Protein AF-A0A3D0P0C1-F1 (afdb_monomer_lite)

Sequence (186 aa):
ALLITDLFQEARQKSLTQRETHRLEINRTRKTVRLIDENTPATVDDDAVIREINLLEDNVVTVGVKPGNIDVNPPEPLPVPDANFLPSNYPTSIGDSVATFRFMANGTVTNGGNTATGTGAVVTGGTVHIWSPNKDVQSDADIARSITVIGSSGSVRLWEYDRSLTTTNKWKDSRRSGTYGGFTGN

Radius of gyration: 17.01 Å; chains: 1; bounding box: 36×44×51 Å

pLDDT: mean 88.96, std 13.48, range [31.83, 97.69]

Structure (mmCIF, N/CA/C/O backbone):
data_AF-A0A3D0P0C1-F1
#
_entry.id   AF-A0A3D0P0C1-F1
#
loop_
_atom_site.group_PDB
_atom_site.id
_atom_site.type_symbol
_atom_site.label_atom_id
_atom_site.label_alt_id
_atom_site.label_comp_id
_atom_site.label_asym_id
_atom_site.label_entity_id
_atom_site.label_seq_id
_atom_site.pdbx_PDB_ins_code
_atom_site.Cartn_x
_atom_site.Cartn_y
_atom_site.Cartn_z
_atom_site.occupancy
_atom_site.B_iso_or_equiv
_atom_site.auth_seq_id
_atom_site.auth_comp_id
_atom_site.auth_asym_id
_atom_site.auth_atom_id
_atom_site.pdbx_PDB_model_num
ATOM 1 N N . ALA A 1 1 ? -2.043 -3.701 -9.492 1.00 86.31 1 ALA A N 1
ATOM 2 C CA . ALA A 1 1 ? -2.069 -2.240 -9.263 1.00 86.31 1 ALA A CA 1
ATOM 3 C C . ALA A 1 1 ? -3.485 -1.742 -9.022 1.00 86.31 1 ALA A C 1
ATOM 5 O O . ALA A 1 1 ? -3.764 -1.431 -7.880 1.00 86.31 1 ALA A O 1
ATOM 6 N N . LEU A 1 2 ? -4.383 -1.770 -10.016 1.00 90.94 2 LEU A N 1
ATOM 7 C CA . LEU A 1 2 ? -5.767 -1.282 -9.868 1.00 90.94 2 LEU A CA 1
ATOM 8 C C . LEU A 1 2 ? -6.500 -1.876 -8.653 1.00 90.94 2 LEU A C 1
ATOM 10 O O . LEU A 1 2 ? -6.900 -1.122 -7.782 1.00 90.94 2 LEU A O 1
ATOM 14 N N . LEU A 1 3 ? -6.522 -3.206 -8.505 1.00 92.19 3 LEU A N 1
ATOM 15 C CA . LEU A 1 3 ? -7.160 -3.861 -7.347 1.00 92.19 3 LEU A CA 1
ATOM 16 C C . LEU A 1 3 ? -6.574 -3.435 -5.986 1.00 92.19 3 LEU A C 1
ATOM 18 O O . LEU A 1 3 ? -7.295 -3.339 -5.000 1.00 92.19 3 LEU A O 1
ATOM 22 N N . ILE A 1 4 ? -5.265 -3.166 -5.926 1.00 94.50 4 ILE A N 1
ATOM 23 C CA . ILE A 1 4 ? -4.612 -2.677 -4.702 1.00 94.50 4 ILE A CA 1
ATOM 24 C C . ILE A 1 4 ? -5.035 -1.222 -4.450 1.00 94.50 4 ILE A C 1
ATOM 26 O O . ILE A 1 4 ? -5.332 -0.855 -3.318 1.00 94.50 4 ILE A O 1
ATOM 30 N N . THR A 1 5 ? -5.099 -0.395 -5.498 1.00 95.19 5 THR A N 1
ATOM 31 C CA . THR A 1 5 ? -5.607 0.981 -5.409 1.00 95.19 5 THR A CA 1
ATOM 32 C C . THR A 1 5 ? -7.058 1.008 -4.939 1.00 95.19 5 THR A C 1
ATOM 34 O O . THR A 1 5 ? -7.384 1.833 -4.091 1.00 95.19 5 THR A O 1
ATOM 37 N N . ASP A 1 6 ? -7.902 0.098 -5.423 1.00 94.00 6 ASP A N 1
ATOM 38 C CA . ASP A 1 6 ? -9.299 -0.007 -5.000 1.00 94.00 6 ASP A CA 1
ATOM 39 C C . ASP A 1 6 ? -9.402 -0.319 -3.504 1.00 94.00 6 ASP A C 1
ATOM 41 O O . ASP A 1 6 ? -10.162 0.345 -2.808 1.00 94.00 6 ASP A O 1
ATOM 45 N N . LEU A 1 7 ? -8.573 -1.228 -2.975 1.00 96.81 7 LEU A N 1
ATOM 46 C CA . LEU A 1 7 ? -8.500 -1.493 -1.530 1.00 96.81 7 LEU A CA 1
ATOM 47 C C . LEU A 1 7 ? -8.085 -0.257 -0.722 1.00 96.81 7 LEU A C 1
ATOM 49 O O . LEU A 1 7 ? -8.656 0.001 0.335 1.00 96.81 7 LEU A O 1
ATOM 53 N N . PHE A 1 8 ? -7.123 0.529 -1.211 1.00 96.62 8 PHE A N 1
ATOM 54 C CA . PHE A 1 8 ? -6.732 1.784 -0.561 1.00 96.62 8 PHE A CA 1
ATOM 55 C C . PHE A 1 8 ? -7.869 2.816 -0.558 1.00 96.62 8 PHE A C 1
ATOM 57 O O . PHE A 1 8 ? -8.092 3.491 0.448 1.00 96.62 8 PHE A O 1
ATOM 64 N N . GLN A 1 9 ? -8.595 2.947 -1.671 1.00 95.31 9 GLN A N 1
ATOM 65 C CA . GLN A 1 9 ? -9.752 3.843 -1.754 1.00 95.31 9 GLN A CA 1
ATOM 66 C C . GLN A 1 9 ? -10.898 3.357 -0.861 1.00 95.31 9 GLN A C 1
ATOM 68 O O . GLN A 1 9 ? -11.528 4.168 -0.184 1.00 95.31 9 GLN A O 1
ATOM 73 N N . GLU A 1 10 ? -11.135 2.044 -0.816 1.00 95.69 10 GLU A N 1
ATOM 74 C CA . GLU A 1 10 ? -12.145 1.411 0.031 1.00 95.69 10 GLU A CA 1
ATOM 75 C C . GLU A 1 10 ? -11.836 1.649 1.515 1.00 95.69 10 GLU A C 1
ATOM 77 O O . GLU A 1 10 ? -12.707 2.125 2.243 1.00 95.69 10 GLU A O 1
ATOM 82 N N . ALA A 1 11 ? -10.588 1.431 1.946 1.00 96.31 11 ALA A N 1
ATOM 83 C CA . ALA A 1 11 ? -10.134 1.710 3.310 1.00 96.31 11 ALA A CA 1
ATOM 84 C C . ALA A 1 11 ? -10.398 3.167 3.714 1.00 96.31 11 ALA A C 1
ATOM 86 O O . ALA A 1 11 ? -10.980 3.435 4.766 1.00 96.31 11 ALA A O 1
ATOM 87 N N . ARG A 1 12 ? -10.027 4.111 2.840 1.00 95.88 12 ARG A N 1
ATOM 88 C CA . ARG A 1 12 ? -10.248 5.546 3.048 1.00 95.88 12 ARG A CA 1
ATOM 89 C C . ARG A 1 12 ? -11.730 5.898 3.135 1.00 95.88 12 ARG A C 1
ATOM 91 O O . ARG A 1 12 ? -12.131 6.707 3.968 1.00 95.88 12 ARG A O 1
ATOM 98 N N . GLN A 1 13 ? -12.546 5.362 2.232 1.00 95.25 13 GLN A N 1
ATOM 99 C CA . GLN A 1 13 ? -13.973 5.661 2.205 1.00 95.25 13 GLN A CA 1
ATOM 100 C C . GLN A 1 13 ? -14.657 5.126 3.461 1.00 95.25 13 GLN A C 1
ATOM 102 O O . GLN A 1 13 ? -15.432 5.851 4.088 1.00 95.25 13 GLN A O 1
ATOM 107 N N . LYS A 1 14 ? -14.358 3.884 3.844 1.00 95.25 14 LYS A N 1
ATOM 108 C CA . LYS A 1 14 ? -14.908 3.268 5.049 1.00 95.25 14 LYS A CA 1
ATOM 109 C C . LYS A 1 14 ? -14.495 4.034 6.303 1.00 95.25 14 LYS A C 1
ATOM 111 O O . LYS A 1 14 ? -15.380 4.441 7.049 1.00 95.25 14 LYS A O 1
ATOM 116 N N . SER A 1 15 ? -13.218 4.405 6.448 1.00 94.62 15 SER A N 1
ATOM 117 C CA . SER A 1 15 ? -12.756 5.090 7.667 1.00 94.62 15 SER A CA 1
ATOM 118 C C . SER A 1 15 ? -13.452 6.436 7.879 1.00 94.62 15 SER A C 1
ATOM 120 O O . SER A 1 15 ? -13.798 6.815 8.996 1.00 94.62 15 SER A O 1
ATOM 122 N N . LEU A 1 16 ? -13.735 7.152 6.789 1.00 95.12 16 LEU A N 1
ATOM 123 C CA . LEU A 1 16 ? -14.433 8.435 6.832 1.00 95.12 16 LEU A CA 1
ATOM 124 C C . LEU A 1 16 ? -15.947 8.301 7.041 1.00 95.12 16 LEU A C 1
ATOM 126 O O . LEU A 1 16 ? -16.549 9.157 7.691 1.00 95.12 16 LEU A O 1
ATOM 130 N N . THR A 1 17 ? -16.571 7.268 6.471 1.00 95.31 17 THR A N 1
ATOM 131 C CA . THR A 1 17 ? -18.036 7.097 6.495 1.00 95.31 17 THR A CA 1
ATOM 132 C C . THR A 1 17 ? -18.524 6.357 7.734 1.00 95.31 17 THR A C 1
ATOM 134 O O . THR A 1 17 ? -19.530 6.757 8.311 1.00 95.31 17 THR A O 1
ATOM 137 N N . GLN A 1 18 ? -17.796 5.327 8.162 1.00 93.19 18 GLN A N 1
ATOM 138 C CA . GLN A 1 18 ? -18.093 4.513 9.343 1.00 93.19 18 GLN A CA 1
ATOM 139 C C . GLN A 1 18 ? -17.467 5.098 10.615 1.00 93.19 18 GLN A C 1
ATOM 141 O O . GLN A 1 18 ? -17.894 4.765 11.711 1.00 93.19 18 GLN A O 1
ATOM 146 N N . ARG A 1 19 ? -16.530 6.052 10.474 1.00 91.56 19 ARG A N 1
ATOM 147 C CA . ARG A 1 19 ? -15.789 6.680 11.586 1.00 91.56 19 ARG A CA 1
ATOM 148 C C . ARG A 1 19 ? -14.974 5.675 12.403 1.00 91.56 19 ARG A C 1
ATOM 150 O O . ARG A 1 19 ? -14.733 5.890 13.588 1.00 91.56 19 ARG A O 1
ATOM 157 N N . GLU A 1 20 ? -14.485 4.645 11.730 1.00 92.88 20 GLU A N 1
ATOM 158 C CA . GLU A 1 20 ? -13.678 3.567 12.295 1.00 92.88 20 GLU A CA 1
ATOM 159 C C . GLU A 1 20 ? -12.273 3.576 11.687 1.00 92.88 20 GLU A C 1
ATOM 161 O O . GLU A 1 20 ? -12.011 4.227 10.668 1.00 92.88 20 GLU A O 1
ATOM 166 N N . THR A 1 21 ? -11.335 2.901 12.349 1.00 93.31 21 THR A N 1
ATOM 167 C CA . THR A 1 21 ? -9.980 2.742 11.820 1.00 93.31 21 THR A CA 1
ATOM 168 C C . THR A 1 21 ? -9.928 1.475 10.982 1.00 93.31 21 THR A C 1
ATOM 170 O O . THR A 1 21 ? -10.237 0.394 11.473 1.00 93.31 21 THR A O 1
ATOM 173 N N . HIS A 1 22 ? -9.470 1.596 9.737 1.00 95.19 22 HIS A N 1
ATOM 174 C CA . HIS A 1 22 ? -9.194 0.430 8.901 1.00 95.19 22 HIS A CA 1
ATOM 175 C C . HIS A 1 22 ? -7.715 0.338 8.582 1.00 95.19 22 HIS A C 1
ATOM 177 O O . HIS A 1 22 ? -7.062 1.329 8.240 1.00 95.19 22 HIS A O 1
ATOM 183 N N . ARG A 1 23 ? -7.188 -0.878 8.649 1.00 94.88 23 ARG A N 1
ATOM 184 C CA . ARG A 1 23 ? -5.791 -1.178 8.379 1.00 94.88 23 ARG A CA 1
ATOM 185 C C . ARG A 1 23 ? -5.662 -1.912 7.058 1.00 94.88 23 ARG A C 1
ATOM 187 O O . ARG A 1 23 ? -6.301 -2.932 6.831 1.00 94.88 23 ARG A O 1
ATOM 194 N N . LEU A 1 24 ? -4.811 -1.396 6.184 1.00 96.38 24 LEU A N 1
ATOM 195 C CA . LEU A 1 24 ? -4.400 -2.078 4.969 1.00 96.38 24 LEU A CA 1
ATOM 196 C C . LEU A 1 24 ? -2.990 -2.634 5.164 1.00 96.38 24 LEU A C 1
ATOM 198 O O . LEU A 1 24 ? -2.057 -1.894 5.480 1.00 96.38 24 LEU A O 1
ATOM 202 N N . GLU A 1 25 ? -2.845 -3.939 4.965 1.00 96.31 25 GLU A N 1
ATOM 203 C CA . GLU A 1 25 ? -1.574 -4.652 5.052 1.00 96.31 25 GLU A CA 1
ATOM 204 C C . GLU A 1 25 ? -1.197 -5.227 3.691 1.00 96.31 25 GLU A C 1
ATOM 206 O O . GLU A 1 25 ? -1.953 -5.997 3.100 1.00 96.31 25 GLU A O 1
ATOM 211 N N . ILE A 1 26 ? -0.000 -4.891 3.213 1.00 96.75 26 ILE A N 1
ATOM 212 C CA . ILE A 1 26 ? 0.625 -5.541 2.058 1.00 96.75 26 ILE A CA 1
ATOM 213 C C . ILE A 1 26 ? 1.662 -6.516 2.593 1.00 96.75 26 ILE A C 1
ATOM 215 O O . ILE A 1 26 ? 2.709 -6.098 3.084 1.00 96.75 26 ILE A O 1
ATOM 219 N N . ASN A 1 27 ? 1.378 -7.809 2.489 1.00 96.44 27 ASN A N 1
ATOM 220 C CA . ASN A 1 27 ? 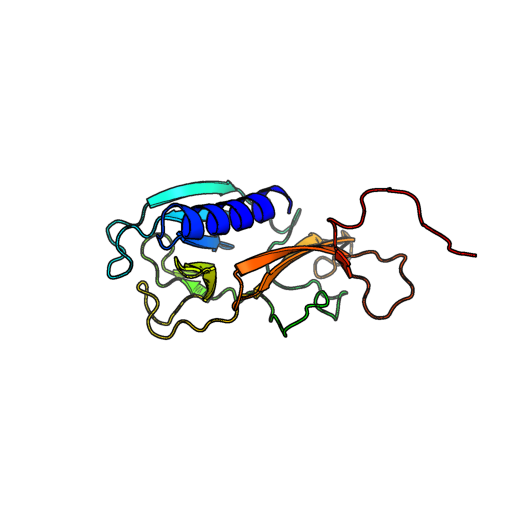2.202 -8.874 3.037 1.00 96.44 27 ASN A CA 1
ATOM 221 C C . ASN A 1 27 ? 3.003 -9.562 1.927 1.00 96.44 27 ASN A C 1
ATOM 223 O O . ASN A 1 27 ? 2.445 -10.243 1.061 1.00 96.44 27 ASN A O 1
ATOM 227 N N . ARG A 1 28 ? 4.329 -9.401 1.963 1.00 94.75 28 ARG A N 1
ATOM 228 C CA . ARG A 1 28 ? 5.243 -10.000 0.978 1.00 94.75 28 ARG A CA 1
ATOM 229 C C . ARG A 1 28 ? 5.588 -11.453 1.279 1.00 94.75 28 ARG A C 1
ATOM 231 O O . ARG A 1 28 ? 5.967 -12.159 0.346 1.00 94.75 28 ARG A O 1
ATOM 238 N N . THR A 1 29 ? 5.451 -11.885 2.533 1.00 94.81 29 THR A N 1
ATOM 239 C CA . THR A 1 29 ? 5.677 -13.276 2.949 1.00 94.81 29 THR A CA 1
ATOM 240 C C . THR A 1 29 ? 4.538 -14.168 2.467 1.00 94.81 29 THR A C 1
ATOM 242 O O . THR A 1 29 ? 4.778 -15.177 1.817 1.00 94.81 29 THR A O 1
ATOM 245 N N . ARG A 1 30 ? 3.289 -13.771 2.738 1.00 94.75 30 ARG A N 1
ATOM 246 C CA . ARG A 1 30 ? 2.085 -14.527 2.358 1.00 94.75 30 ARG A CA 1
ATOM 247 C C . ARG A 1 30 ? 1.551 -14.205 0.967 1.00 94.75 30 ARG A C 1
ATOM 249 O O . ARG A 1 30 ? 0.611 -14.855 0.534 1.00 94.75 30 ARG A O 1
ATOM 256 N N . LYS A 1 31 ? 2.134 -13.217 0.281 1.00 95.50 31 LYS A N 1
ATOM 257 C CA . LYS A 1 31 ? 1.687 -12.745 -1.038 1.00 95.50 31 LYS A CA 1
ATOM 258 C C . LYS A 1 31 ? 0.216 -12.324 -1.021 1.00 95.50 31 LYS A C 1
ATOM 260 O O . LYS A 1 31 ? -0.567 -12.729 -1.870 1.00 95.50 31 LYS A O 1
ATOM 265 N N . THR A 1 32 ? -0.163 -11.472 -0.071 1.00 96.88 32 THR A N 1
ATOM 266 C CA . THR A 1 32 ? -1.545 -10.979 0.057 1.00 96.88 32 THR A CA 1
ATOM 267 C C . THR A 1 32 ? -1.597 -9.483 0.316 1.00 96.88 32 THR A C 1
ATOM 269 O O . THR A 1 32 ? -0.705 -8.928 0.957 1.00 96.88 32 THR A O 1
ATOM 272 N N . VAL A 1 33 ? -2.688 -8.838 -0.093 1.00 97.56 33 VAL A N 1
ATOM 273 C CA . VAL A 1 33 ? -3.087 -7.523 0.424 1.00 97.56 33 VAL A CA 1
ATOM 274 C C . VAL A 1 33 ? -4.412 -7.670 1.147 1.00 97.56 33 VAL A C 1
ATOM 276 O O . VAL A 1 33 ? -5.369 -8.190 0.575 1.00 97.56 33 VAL A O 1
ATOM 279 N N . ARG A 1 34 ? -4.458 -7.225 2.401 1.00 97.69 34 ARG A N 1
ATOM 280 C CA . ARG A 1 34 ? -5.618 -7.353 3.283 1.00 97.69 34 ARG A CA 1
ATOM 281 C C . ARG A 1 34 ? -6.118 -5.983 3.700 1.00 97.69 34 ARG A C 1
ATOM 283 O O . ARG A 1 34 ? -5.322 -5.142 4.102 1.00 97.69 34 ARG A O 1
ATOM 290 N N . LEU A 1 35 ? -7.429 -5.794 3.629 1.00 97.31 35 LEU A N 1
ATOM 291 C CA . LEU A 1 35 ? -8.144 -4.724 4.310 1.00 97.31 35 LEU A CA 1
ATOM 292 C C . LEU A 1 35 ? -8.771 -5.306 5.574 1.00 97.31 35 LEU A C 1
ATOM 294 O O . LEU A 1 35 ? -9.544 -6.263 5.504 1.00 97.31 35 LEU A O 1
ATOM 298 N N . ILE A 1 36 ? -8.414 -4.726 6.707 1.00 96.19 36 ILE A N 1
ATOM 299 C CA . ILE A 1 36 ? -8.746 -5.187 8.047 1.00 96.19 36 ILE A CA 1
ATOM 300 C C . ILE A 1 36 ? -9.541 -4.084 8.741 1.00 96.19 36 ILE A C 1
ATOM 302 O O . ILE A 1 36 ? -9.140 -2.918 8.729 1.00 96.19 36 ILE A O 1
ATOM 306 N N . ASP A 1 37 ? -10.676 -4.456 9.317 1.00 94.88 37 ASP A N 1
ATOM 307 C CA . ASP A 1 37 ? -11.365 -3.659 10.319 1.00 94.88 37 ASP A CA 1
ATOM 308 C C . ASP A 1 37 ? -10.653 -3.815 11.652 1.00 94.88 37 ASP A C 1
ATOM 310 O O . ASP A 1 37 ? -10.461 -4.948 12.092 1.00 94.88 37 ASP A O 1
ATOM 314 N N . GLU A 1 38 ? -10.259 -2.711 12.277 1.00 92.25 38 GLU A N 1
ATOM 315 C CA . GLU A 1 38 ? -9.693 -2.783 13.623 1.00 92.25 38 GLU A CA 1
ATOM 316 C C . GLU A 1 38 ? -10.771 -2.801 14.707 1.00 92.25 38 GLU A C 1
ATOM 318 O O . GLU A 1 38 ? -10.414 -2.990 15.860 1.00 92.25 38 GLU A O 1
ATOM 323 N N . ASN A 1 39 ? -12.056 -2.602 14.365 1.00 90.44 39 ASN A N 1
ATOM 324 C CA . ASN A 1 39 ? -13.183 -2.530 15.300 1.00 90.44 39 ASN A CA 1
ATOM 325 C C . ASN A 1 39 ? -12.883 -1.610 16.501 1.00 90.44 39 ASN A C 1
ATOM 327 O O . ASN A 1 39 ? -13.136 -0.404 16.439 1.00 90.44 39 ASN A O 1
ATOM 331 N N . THR A 1 40 ? -12.303 -2.150 17.575 1.00 86.56 40 THR A N 1
ATOM 332 C CA . THR A 1 40 ? -11.800 -1.417 18.739 1.00 86.56 40 THR A CA 1
ATOM 333 C C . THR A 1 40 ? -10.299 -1.086 18.609 1.00 86.56 40 THR A C 1
ATOM 335 O O . THR A 1 40 ? -9.456 -1.908 18.955 1.00 86.56 40 THR A O 1
ATOM 338 N N . PRO A 1 41 ? -9.891 0.165 18.295 1.00 78.31 41 PRO A N 1
ATOM 339 C CA . PRO A 1 41 ? -8.481 0.494 18.009 1.00 78.31 41 PRO A CA 1
ATOM 340 C C . PRO A 1 41 ? -7.497 0.325 19.183 1.00 78.31 41 PRO A C 1
ATOM 342 O O . PRO A 1 41 ? -6.284 0.470 19.008 1.00 78.31 41 PRO A O 1
ATOM 345 N N . ALA A 1 42 ? -8.015 0.118 20.398 1.00 82.31 42 ALA A N 1
ATOM 346 C CA . ALA A 1 42 ? -7.232 -0.104 21.610 1.00 82.31 42 ALA A CA 1
ATOM 347 C C . ALA A 1 42 ? -6.856 -1.581 21.821 1.00 82.31 42 ALA A C 1
ATOM 349 O O . ALA A 1 42 ? -5.968 -1.864 22.627 1.00 82.31 42 ALA A O 1
ATOM 350 N N . THR A 1 43 ? -7.510 -2.500 21.111 1.00 86.06 43 THR A N 1
ATOM 351 C CA . THR A 1 43 ? -7.249 -3.941 21.121 1.00 86.06 43 THR A CA 1
ATOM 352 C C . THR A 1 43 ? -6.952 -4.419 19.704 1.00 86.06 43 THR A C 1
ATOM 354 O O . THR A 1 43 ? -7.038 -3.653 18.753 1.00 86.06 43 THR A O 1
ATOM 357 N N . VAL A 1 44 ? -6.501 -5.664 19.576 1.00 87.94 44 VAL A N 1
ATOM 358 C CA . VAL A 1 44 ? -6.288 -6.321 18.271 1.00 87.94 44 VAL A CA 1
ATOM 359 C C . VAL A 1 44 ? -6.967 -7.689 18.204 1.00 87.94 44 VAL A C 1
ATOM 361 O O . VAL A 1 44 ? -6.792 -8.432 17.242 1.00 87.94 44 VAL A O 1
ATOM 364 N N . ASP A 1 45 ? -7.713 -8.041 19.252 1.00 88.19 45 ASP A N 1
ATOM 365 C CA . ASP A 1 45 ? -8.351 -9.350 19.411 1.00 88.19 45 ASP A CA 1
ATOM 366 C C . ASP A 1 45 ? -9.633 -9.462 18.576 1.00 88.19 45 ASP A C 1
ATOM 368 O O . ASP A 1 45 ? -10.083 -10.563 18.261 1.00 88.19 45 ASP A O 1
ATOM 372 N N . ASP A 1 46 ? -10.211 -8.319 18.212 1.00 89.56 46 ASP A N 1
ATOM 373 C CA . ASP A 1 46 ? -11.407 -8.169 17.395 1.00 89.56 46 ASP A CA 1
ATOM 374 C C . ASP A 1 46 ? -11.103 -7.720 15.956 1.00 89.56 46 ASP A C 1
ATOM 376 O O . ASP A 1 46 ? -12.035 -7.457 15.201 1.00 89.56 46 ASP A O 1
ATOM 380 N N . ASP A 1 47 ? -9.834 -7.686 15.534 1.00 92.69 47 ASP A N 1
ATOM 381 C CA . ASP A 1 47 ? -9.457 -7.365 14.153 1.00 92.69 47 ASP A CA 1
ATOM 382 C C . ASP A 1 47 ? -10.108 -8.345 13.154 1.00 92.69 47 ASP A C 1
ATOM 384 O O . ASP A 1 47 ? -9.933 -9.565 13.238 1.00 92.69 47 ASP A O 1
ATOM 388 N N . ALA A 1 48 ? -10.805 -7.819 12.145 1.00 93.62 48 ALA A N 1
ATOM 389 C CA . ALA A 1 48 ? -11.527 -8.623 11.159 1.00 93.62 48 ALA A CA 1
ATOM 390 C C . ALA A 1 48 ? -11.053 -8.340 9.729 1.00 93.62 48 ALA A C 1
ATOM 392 O O . ALA A 1 48 ? -11.101 -7.211 9.249 1.00 93.62 48 ALA A O 1
ATOM 393 N N . VAL A 1 49 ? -10.637 -9.374 8.990 1.00 95.50 49 VAL A N 1
ATOM 394 C CA . VAL A 1 49 ? -10.306 -9.226 7.561 1.00 95.50 49 VAL A CA 1
ATOM 395 C C . VAL A 1 49 ? -11.599 -9.024 6.768 1.00 95.50 49 VAL A C 1
ATOM 397 O O . VAL A 1 49 ? -12.394 -9.949 6.621 1.00 95.50 49 VAL A O 1
ATOM 400 N N . ILE A 1 50 ? -11.798 -7.821 6.229 1.00 95.19 50 ILE A N 1
ATOM 401 C CA . ILE A 1 50 ? -12.960 -7.472 5.398 1.00 95.19 50 ILE A CA 1
ATOM 402 C C . ILE A 1 50 ? -12.738 -7.936 3.959 1.00 95.19 50 ILE A C 1
ATOM 404 O O . ILE A 1 50 ? -13.662 -8.390 3.281 1.00 95.19 50 ILE A O 1
ATOM 408 N N . ARG A 1 51 ? -11.505 -7.788 3.464 1.00 96.38 51 ARG A N 1
ATOM 409 C CA . ARG A 1 51 ? -11.161 -8.124 2.085 1.00 96.38 51 ARG A CA 1
ATOM 410 C C . ARG A 1 51 ? -9.721 -8.575 1.964 1.00 96.38 51 ARG A C 1
ATOM 412 O O . ARG A 1 51 ? -8.832 -8.034 2.614 1.00 96.38 51 ARG A O 1
ATOM 419 N N . GLU A 1 52 ? -9.497 -9.531 1.078 1.00 96.44 52 GLU A N 1
ATOM 420 C CA . GLU A 1 52 ? -8.179 -10.062 0.767 1.00 96.44 52 GLU A CA 1
ATOM 421 C C . GLU A 1 52 ? -8.038 -10.241 -0.743 1.00 96.44 52 GLU A C 1
ATOM 423 O O . GLU A 1 52 ? -8.971 -10.679 -1.420 1.00 96.44 52 GLU A O 1
ATOM 428 N N . ILE A 1 53 ? -6.866 -9.896 -1.268 1.00 96.56 53 ILE A N 1
ATOM 429 C CA . ILE A 1 53 ? -6.450 -10.254 -2.623 1.00 96.56 53 ILE A CA 1
ATOM 430 C C . ILE A 1 53 ? -5.090 -10.940 -2.572 1.00 96.56 53 ILE A C 1
ATOM 432 O O . ILE A 1 53 ? -4.214 -10.548 -1.798 1.00 96.56 53 ILE A O 1
ATOM 436 N N . ASN A 1 54 ? -4.904 -11.922 -3.447 1.00 96.38 54 ASN A N 1
ATOM 437 C CA . ASN A 1 54 ? -3.618 -12.578 -3.630 1.00 96.38 54 ASN A CA 1
ATOM 438 C C . ASN A 1 54 ? -2.742 -11.763 -4.582 1.00 96.38 54 ASN A C 1
ATOM 440 O O . ASN A 1 54 ? -3.203 -11.239 -5.601 1.00 96.38 54 ASN A O 1
ATOM 444 N N . LEU A 1 55 ? -1.468 -11.658 -4.232 1.00 94.62 55 LEU A N 1
ATOM 445 C CA . LEU A 1 55 ? -0.421 -11.127 -5.083 1.00 94.62 55 LEU A CA 1
ATOM 446 C C . LEU A 1 55 ? 0.108 -12.245 -5.979 1.00 94.62 55 LEU A C 1
ATOM 448 O O . LEU A 1 55 ? 0.072 -13.422 -5.626 1.00 94.62 55 LEU A O 1
ATOM 452 N N . LEU A 1 56 ? 0.593 -11.856 -7.153 1.00 94.12 56 LEU A N 1
ATOM 453 C CA . LEU A 1 56 ? 1.343 -12.765 -8.008 1.00 94.12 56 LEU A CA 1
ATOM 454 C C . LEU A 1 56 ? 2.735 -13.006 -7.411 1.00 94.12 56 LEU A C 1
ATOM 456 O O . LEU A 1 56 ? 3.191 -12.263 -6.540 1.00 94.12 56 LEU A O 1
ATOM 460 N N . GLU A 1 57 ? 3.404 -14.036 -7.914 1.00 91.56 57 GLU A N 1
ATOM 461 C CA . GLU A 1 57 ? 4.796 -14.313 -7.574 1.00 91.56 57 GLU A CA 1
ATOM 462 C C . GLU A 1 57 ? 5.723 -13.174 -8.020 1.00 91.56 57 GLU A C 1
ATOM 464 O O . GLU A 1 57 ? 5.500 -12.539 -9.059 1.00 91.56 57 GLU A O 1
ATOM 469 N N . ASP A 1 58 ? 6.795 -12.950 -7.253 1.00 90.00 58 ASP A N 1
ATOM 470 C CA . ASP A 1 58 ? 7.709 -11.813 -7.451 1.00 90.00 58 ASP A CA 1
ATOM 471 C C . ASP A 1 58 ? 8.416 -11.860 -8.821 1.00 90.00 58 ASP A C 1
ATOM 473 O 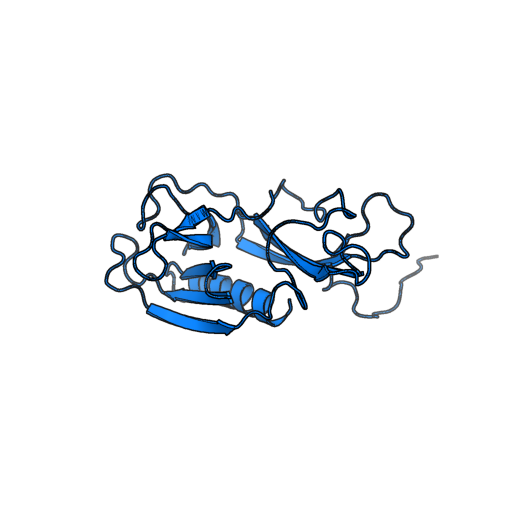O . ASP A 1 58 ? 8.792 -10.822 -9.350 1.00 90.00 58 ASP A O 1
ATOM 477 N N . ASN A 1 59 ? 8.556 -13.041 -9.437 1.00 88.94 59 ASN A N 1
ATOM 478 C CA . ASN A 1 59 ? 9.121 -13.185 -10.786 1.00 88.94 59 ASN A CA 1
ATOM 479 C C . ASN A 1 59 ? 8.166 -12.739 -11.912 1.00 88.94 59 ASN A C 1
ATOM 481 O O . ASN A 1 59 ? 8.600 -12.598 -13.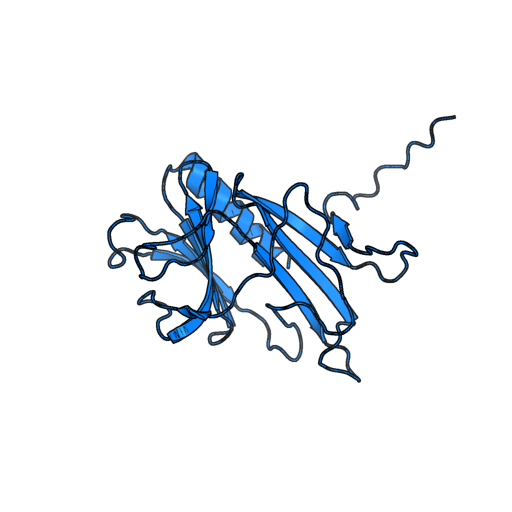054 1.00 88.94 59 ASN A O 1
ATOM 485 N N . VAL A 1 60 ? 6.878 -12.534 -11.613 1.00 91.94 60 VAL A N 1
ATOM 486 C CA . VAL A 1 60 ? 5.876 -12.009 -12.554 1.00 91.94 60 VAL A CA 1
ATOM 487 C C . VAL A 1 60 ? 5.564 -10.552 -12.227 1.00 91.94 60 VAL A C 1
ATOM 489 O O . VAL A 1 60 ? 5.575 -9.697 -13.115 1.00 91.94 60 VAL A O 1
ATOM 492 N N . VAL A 1 61 ? 5.274 -10.259 -10.956 1.00 93.44 61 VAL A N 1
ATOM 493 C CA . VAL A 1 61 ? 5.005 -8.905 -10.463 1.00 93.44 61 VAL A CA 1
ATOM 494 C C . VAL A 1 61 ? 5.584 -8.749 -9.067 1.00 93.44 61 VAL A C 1
ATOM 496 O O . VAL A 1 61 ? 5.126 -9.379 -8.120 1.00 93.44 61 VAL A O 1
ATOM 499 N N . THR A 1 62 ? 6.507 -7.809 -8.918 1.00 94.06 62 THR A N 1
ATOM 500 C CA . THR A 1 62 ? 7.024 -7.396 -7.619 1.00 94.06 62 THR A CA 1
ATOM 501 C C . THR A 1 62 ? 6.139 -6.305 -7.031 1.00 94.06 62 THR A C 1
ATOM 503 O O . THR A 1 62 ? 5.827 -5.310 -7.691 1.00 94.06 62 THR A O 1
ATOM 506 N N . VAL A 1 63 ? 5.765 -6.467 -5.761 1.00 94.56 63 VAL A N 1
ATOM 507 C CA . VAL A 1 63 ? 5.139 -5.419 -4.947 1.00 94.56 63 VAL A CA 1
ATOM 508 C C . VAL A 1 63 ? 6.069 -5.073 -3.795 1.00 94.56 63 VAL A C 1
ATOM 510 O O . VAL A 1 63 ? 6.394 -5.927 -2.969 1.00 94.56 63 VAL A O 1
ATOM 513 N N . GLY A 1 64 ? 6.485 -3.813 -3.723 1.00 89.69 64 GLY A N 1
ATOM 514 C CA . GLY A 1 64 ? 7.251 -3.308 -2.597 1.00 89.69 64 GLY A CA 1
ATOM 515 C C . GLY A 1 64 ? 8.105 -2.103 -2.946 1.00 89.69 64 GLY A C 1
ATOM 516 O O . GLY A 1 64 ? 7.577 -1.030 -3.246 1.00 89.69 64 GLY A O 1
ATOM 517 N N . VAL A 1 65 ? 9.422 -2.284 -2.853 1.00 82.75 65 VAL A N 1
ATOM 518 C CA . VAL A 1 65 ? 10.397 -1.234 -3.153 1.00 82.75 65 VAL A CA 1
ATOM 519 C C . VAL A 1 65 ? 10.512 -0.992 -4.657 1.00 82.75 65 VAL A C 1
ATOM 521 O O . VAL A 1 65 ? 10.171 -1.839 -5.489 1.00 82.75 65 VAL A O 1
ATOM 524 N N . LYS A 1 66 ? 10.982 0.206 -4.985 1.00 92.00 66 LYS A N 1
ATOM 525 C CA . LYS A 1 66 ? 11.230 0.690 -6.341 1.00 92.00 66 LYS A CA 1
ATOM 526 C C . LYS A 1 66 ? 12.238 -0.208 -7.091 1.00 92.00 66 LYS A C 1
ATOM 528 O O . LYS A 1 66 ? 13.174 -0.696 -6.456 1.00 92.00 66 LYS A O 1
ATOM 533 N N . PRO A 1 67 ? 12.074 -0.422 -8.410 1.00 94.19 67 PRO A N 1
ATOM 534 C CA . PRO A 1 67 ? 13.043 -1.160 -9.225 1.00 94.19 67 PRO A CA 1
ATOM 535 C C . PRO A 1 67 ? 14.355 -0.378 -9.408 1.00 94.19 67 PRO A C 1
ATOM 537 O O . PRO A 1 67 ? 14.376 0.848 -9.300 1.00 94.19 67 PRO A O 1
ATOM 540 N N . GLY A 1 68 ? 15.438 -1.087 -9.733 1.00 93.81 68 GLY A N 1
ATOM 541 C CA . GLY A 1 68 ? 16.797 -0.540 -9.830 1.00 93.81 68 GLY A CA 1
ATOM 542 C C . GLY A 1 68 ? 16.994 0.506 -10.931 1.00 93.81 68 GLY A C 1
ATOM 543 O O . GLY A 1 68 ? 17.810 1.406 -10.777 1.00 93.81 68 GLY A O 1
ATOM 544 N N . ASN A 1 69 ? 16.208 0.439 -12.006 1.00 93.31 69 ASN A N 1
ATOM 545 C CA . ASN A 1 69 ? 16.260 1.377 -13.131 1.00 93.31 69 ASN A CA 1
ATOM 546 C C . ASN A 1 69 ? 15.345 2.607 -12.992 1.00 93.31 69 ASN A C 1
ATOM 548 O O . ASN A 1 69 ? 15.159 3.347 -13.962 1.00 93.31 69 ASN A O 1
ATOM 552 N N . ILE A 1 70 ? 14.731 2.824 -11.825 1.00 93.62 70 ILE A N 1
ATOM 553 C CA . ILE A 1 70 ? 13.902 4.000 -11.552 1.00 93.62 70 ILE A CA 1
ATOM 554 C C . ILE A 1 70 ? 14.436 4.680 -10.298 1.00 93.62 70 ILE A C 1
ATOM 556 O O . ILE A 1 70 ? 14.317 4.138 -9.212 1.00 93.62 70 ILE A O 1
ATOM 560 N N . ASP A 1 71 ? 14.960 5.900 -10.416 1.00 88.75 71 ASP A N 1
ATOM 561 C CA . ASP A 1 71 ? 15.635 6.558 -9.285 1.00 88.75 71 ASP A CA 1
ATOM 562 C C . ASP A 1 71 ? 14.728 7.460 -8.447 1.00 88.75 71 ASP A C 1
ATOM 564 O O . ASP A 1 71 ? 15.010 7.732 -7.279 1.00 88.75 71 ASP A O 1
ATOM 568 N N . VAL A 1 72 ? 13.600 7.903 -8.997 1.00 91.19 72 VAL A N 1
ATOM 569 C CA . VAL A 1 72 ? 12.738 8.912 -8.367 1.00 91.19 72 VAL A CA 1
ATOM 570 C C . VAL A 1 72 ? 11.382 8.339 -7.986 1.00 91.19 72 VAL A C 1
ATOM 572 O O . VAL A 1 72 ? 10.833 7.502 -8.701 1.00 91.19 72 VAL A O 1
ATOM 575 N N . ASN A 1 73 ? 10.820 8.823 -6.880 1.00 91.88 73 ASN A N 1
ATOM 576 C CA . ASN A 1 73 ? 9.425 8.565 -6.538 1.00 91.88 73 ASN A CA 1
ATOM 577 C C . ASN A 1 73 ? 8.480 9.465 -7.347 1.00 91.88 73 ASN A C 1
ATOM 579 O O . ASN A 1 73 ? 8.905 10.502 -7.880 1.00 91.88 73 ASN A O 1
ATOM 583 N N . PRO A 1 74 ? 7.198 9.081 -7.458 1.00 93.38 74 PRO A N 1
ATOM 584 C CA . PRO A 1 74 ? 6.194 9.953 -8.034 1.00 93.38 74 PRO A CA 1
ATOM 585 C C . PRO A 1 74 ? 6.142 11.315 -7.325 1.00 93.38 74 PRO A C 1
ATOM 587 O O . PRO A 1 74 ? 6.345 11.386 -6.109 1.00 93.38 74 PRO A O 1
ATOM 590 N N . PRO A 1 75 ? 5.907 12.409 -8.068 1.00 91.31 75 PRO A N 1
ATOM 591 C CA . PRO A 1 75 ? 5.893 13.744 -7.493 1.00 91.31 75 PRO A CA 1
ATOM 592 C C . PRO A 1 75 ? 4.612 13.966 -6.681 1.00 91.31 75 PRO A C 1
ATOM 594 O O . PRO A 1 75 ? 3.507 13.881 -7.213 1.00 91.31 75 PRO A O 1
ATOM 597 N N . GLU A 1 76 ? 4.754 14.332 -5.410 1.00 90.44 76 GLU A N 1
ATOM 598 C CA . GLU A 1 76 ? 3.628 14.661 -4.534 1.00 90.44 76 GLU A CA 1
ATOM 599 C C . GLU A 1 76 ? 3.764 16.058 -3.911 1.00 90.44 76 GLU A C 1
ATOM 601 O O . GLU A 1 76 ? 4.881 16.553 -3.750 1.00 90.44 76 GLU A O 1
ATOM 606 N N . PRO A 1 77 ? 2.645 16.705 -3.517 1.00 85.69 77 PRO A N 1
ATOM 607 C CA . PRO A 1 77 ? 2.671 18.009 -2.847 1.00 85.69 77 PRO A CA 1
ATOM 608 C C . PRO A 1 77 ? 3.413 18.007 -1.505 1.00 85.69 77 PRO A C 1
ATOM 610 O O . PRO A 1 77 ? 3.859 19.054 -1.047 1.00 85.69 77 PRO A O 1
ATOM 613 N N . LEU A 1 78 ? 3.504 16.842 -0.862 1.00 84.25 78 LEU A N 1
ATOM 614 C CA . LEU A 1 78 ? 4.262 16.613 0.362 1.00 84.25 78 LEU A CA 1
ATOM 615 C C . LEU A 1 78 ? 5.193 15.419 0.135 1.00 84.25 78 LEU A C 1
ATOM 617 O O . LEU A 1 78 ? 4.792 14.495 -0.573 1.00 84.25 78 LEU A O 1
ATOM 621 N N . PRO A 1 79 ? 6.400 15.397 0.727 1.00 82.81 79 PRO A N 1
ATOM 622 C CA . PRO A 1 79 ? 7.275 14.236 0.636 1.00 82.81 79 PRO A CA 1
ATOM 623 C C . PRO A 1 79 ? 6.568 12.983 1.158 1.00 82.81 79 PRO A C 1
ATOM 625 O O . PRO A 1 79 ? 6.147 12.943 2.314 1.00 82.81 79 PRO A O 1
ATOM 628 N N . VAL A 1 80 ? 6.453 11.964 0.306 1.00 90.69 80 VAL A N 1
ATOM 629 C CA . VAL A 1 80 ? 5.938 10.648 0.693 1.00 90.69 80 VAL A CA 1
ATOM 630 C C . VAL A 1 80 ? 7.040 9.611 0.458 1.00 90.69 80 VAL A C 1
ATOM 632 O O . VAL A 1 80 ? 7.420 9.385 -0.696 1.00 90.69 80 VAL A O 1
ATOM 635 N N . PRO A 1 81 ? 7.597 9.002 1.522 1.00 92.06 81 PRO A N 1
ATOM 636 C CA . PRO A 1 81 ? 8.667 8.019 1.390 1.00 92.06 81 PRO A CA 1
ATOM 637 C C . PRO A 1 81 ? 8.160 6.721 0.755 1.00 92.06 81 PRO A C 1
ATOM 639 O O . PRO A 1 81 ? 6.955 6.512 0.594 1.00 92.06 81 PRO A O 1
ATOM 642 N N . ASP A 1 82 ? 9.083 5.825 0.415 1.00 93.38 82 ASP A N 1
ATOM 643 C CA . ASP A 1 82 ? 8.728 4.456 0.048 1.00 93.38 82 ASP A CA 1
ATOM 644 C C . ASP A 1 82 ? 8.060 3.728 1.218 1.00 93.38 82 ASP A C 1
ATOM 646 O O . ASP A 1 82 ? 8.359 3.969 2.391 1.00 93.38 82 ASP A O 1
ATOM 650 N N . ALA A 1 83 ? 7.140 2.827 0.890 1.00 92.81 83 ALA A N 1
ATOM 651 C CA . ALA A 1 83 ? 6.522 1.945 1.860 1.00 92.81 83 ALA A CA 1
ATOM 652 C C . ALA A 1 83 ? 7.587 1.036 2.482 1.00 92.81 83 ALA A C 1
ATOM 654 O O . ALA A 1 83 ? 8.346 0.369 1.776 1.00 92.81 83 ALA A O 1
ATOM 655 N N . ASN A 1 84 ? 7.626 1.003 3.812 1.00 90.69 84 ASN A N 1
ATOM 656 C CA . ASN A 1 84 ? 8.570 0.173 4.540 1.00 90.69 84 ASN A CA 1
ATOM 657 C C . ASN A 1 84 ? 7.952 -1.197 4.835 1.00 90.69 84 ASN A C 1
ATOM 659 O O . ASN A 1 84 ? 6.834 -1.268 5.343 1.00 90.69 84 ASN A O 1
ATOM 663 N N . PHE A 1 85 ? 8.688 -2.265 4.534 1.00 92.75 85 PHE A N 1
ATOM 664 C CA . PHE A 1 85 ? 8.263 -3.643 4.761 1.00 92.75 85 PHE A CA 1
ATOM 665 C C . PHE A 1 85 ? 9.066 -4.227 5.915 1.00 92.75 85 PHE A C 1
ATOM 667 O O . PHE A 1 85 ? 10.204 -4.662 5.736 1.00 92.75 85 PHE A O 1
ATOM 674 N N . LEU A 1 86 ? 8.467 -4.228 7.100 1.00 92.62 86 LEU A N 1
ATOM 675 C CA . LEU A 1 86 ? 9.097 -4.686 8.336 1.00 92.62 86 LEU A CA 1
ATOM 676 C C . LEU A 1 86 ? 8.385 -5.934 8.868 1.00 92.62 86 LEU A C 1
ATOM 678 O O . LEU A 1 86 ? 7.240 -6.176 8.483 1.00 92.62 86 LEU A O 1
ATOM 682 N N . PRO A 1 87 ? 9.032 -6.719 9.749 1.00 94.25 87 PRO A N 1
ATOM 683 C CA . PRO A 1 87 ? 8.342 -7.746 10.516 1.00 94.25 87 PRO A CA 1
ATOM 684 C C . PRO A 1 87 ? 7.126 -7.152 11.235 1.00 94.25 87 PRO A C 1
ATOM 686 O O . PRO A 1 87 ? 7.253 -6.198 12.004 1.00 94.25 87 PRO A O 1
ATOM 689 N N . SER A 1 88 ? 5.947 -7.695 10.954 1.00 93.38 88 SER A N 1
ATOM 690 C CA . SER A 1 88 ? 4.696 -7.245 11.551 1.00 93.38 88 SER A CA 1
ATOM 691 C C . SER A 1 88 ? 4.617 -7.639 13.024 1.00 93.38 88 SER A C 1
ATOM 693 O O . SER A 1 88 ? 5.020 -8.736 13.418 1.00 93.38 88 SER A O 1
ATOM 695 N N . ASN A 1 89 ? 4.034 -6.749 13.826 1.00 91.38 89 ASN A N 1
ATOM 696 C CA . ASN A 1 89 ? 3.714 -6.992 15.232 1.00 91.38 89 ASN A CA 1
ATOM 697 C C . ASN A 1 89 ? 2.238 -7.375 15.439 1.00 91.38 89 ASN A C 1
ATOM 699 O O . ASN A 1 89 ? 1.826 -7.606 16.573 1.00 91.38 89 ASN A O 1
ATOM 703 N N . TYR A 1 90 ? 1.433 -7.416 14.373 1.00 91.31 90 TYR A N 1
ATOM 704 C CA . TYR A 1 90 ? 0.006 -7.732 14.442 1.00 91.31 90 TYR A CA 1
ATOM 705 C C . TYR A 1 90 ? -0.209 -9.249 14.511 1.00 91.31 90 TYR A C 1
ATOM 707 O O . TYR A 1 90 ? 0.403 -9.961 13.717 1.00 91.31 90 TYR A O 1
ATOM 715 N N . PRO A 1 91 ? -1.088 -9.779 15.384 1.00 90.50 91 PRO A N 1
ATOM 716 C CA . PRO A 1 91 ? -1.257 -11.228 15.557 1.00 90.50 91 PRO A CA 1
ATOM 717 C C . PRO A 1 91 ? -1.560 -11.991 14.261 1.00 90.50 91 PRO A C 1
ATOM 719 O O . PRO A 1 91 ? -1.030 -13.077 14.035 1.00 90.50 91 PRO A O 1
ATOM 722 N N . THR A 1 92 ? -2.360 -11.401 13.370 1.00 88.44 92 THR A N 1
ATOM 723 C CA . THR A 1 92 ? -2.764 -12.007 12.091 1.00 88.44 92 THR A CA 1
ATOM 724 C C . THR A 1 92 ? -1.641 -12.082 11.057 1.00 88.44 92 THR A C 1
ATOM 726 O O . THR A 1 92 ? -1.783 -12.800 10.063 1.00 88.44 92 THR A O 1
ATOM 729 N N . SER A 1 93 ? -0.539 -11.357 11.267 1.00 92.38 93 SER A N 1
ATOM 730 C CA . SER A 1 93 ? 0.619 -11.312 10.374 1.00 92.38 93 SER A CA 1
ATOM 731 C C . SER A 1 93 ? 1.969 -11.363 11.085 1.00 92.38 93 SER A C 1
ATOM 733 O O . SER A 1 93 ? 2.984 -11.049 10.474 1.00 92.38 93 SER A O 1
ATOM 735 N N . ILE A 1 94 ? 2.005 -11.804 12.345 1.00 94.19 94 ILE A N 1
ATOM 736 C CA . ILE A 1 94 ? 3.176 -11.663 13.213 1.00 94.19 94 ILE A CA 1
ATOM 737 C C . ILE A 1 94 ? 4.444 -12.255 12.584 1.00 94.19 94 ILE A C 1
ATOM 739 O O . ILE A 1 94 ? 4.460 -13.398 12.129 1.00 94.19 94 ILE A O 1
ATOM 743 N N . GLY A 1 95 ? 5.507 -11.451 12.539 1.00 93.69 95 GLY A N 1
ATOM 744 C CA . GLY A 1 95 ? 6.796 -11.816 11.946 1.00 93.69 95 GLY A CA 1
ATOM 745 C C . GLY A 1 95 ? 6.870 -11.739 10.415 1.00 93.69 95 GLY A C 1
ATOM 746 O O . GLY A 1 95 ? 7.975 -11.783 9.873 1.00 93.69 95 GLY A O 1
ATOM 747 N N . ASP A 1 96 ? 5.754 -11.572 9.703 1.00 96.31 96 ASP A N 1
ATOM 748 C CA . ASP A 1 96 ? 5.781 -11.423 8.246 1.00 96.31 96 ASP A CA 1
ATOM 749 C C . ASP A 1 96 ? 6.311 -10.059 7.815 1.00 96.31 96 ASP A C 1
ATOM 751 O O . ASP A 1 96 ? 6.127 -9.058 8.503 1.00 96.31 96 ASP A O 1
ATOM 755 N N . SER A 1 97 ? 6.889 -9.994 6.614 1.00 95.44 97 SER A N 1
ATOM 756 C CA . SER A 1 97 ? 7.294 -8.733 5.997 1.00 95.44 97 SER A CA 1
ATOM 757 C C . SER A 1 97 ? 6.066 -7.994 5.456 1.00 95.44 97 SER A C 1
ATOM 759 O O . SER A 1 97 ? 5.523 -8.353 4.403 1.00 95.44 97 SER A O 1
ATOM 761 N N . VAL A 1 98 ? 5.622 -6.969 6.188 1.00 95.44 98 VAL A N 1
ATOM 762 C CA . VAL A 1 98 ? 4.384 -6.228 5.916 1.00 95.44 98 VAL A CA 1
ATOM 763 C C . VAL A 1 98 ? 4.648 -4.729 5.823 1.00 95.44 98 VAL A C 1
ATOM 765 O O . VAL A 1 98 ? 5.376 -4.160 6.636 1.00 95.44 98 VAL A O 1
ATOM 768 N N . ALA A 1 99 ? 4.019 -4.083 4.841 1.00 94.81 99 ALA A N 1
ATOM 769 C CA . ALA A 1 99 ? 3.801 -2.641 4.860 1.00 94.81 99 ALA A CA 1
ATOM 770 C C . ALA A 1 99 ? 2.379 -2.351 5.350 1.00 94.81 99 ALA A C 1
ATOM 772 O O . ALA A 1 99 ? 1.408 -2.861 4.783 1.00 94.81 99 ALA A O 1
ATOM 773 N N . THR A 1 100 ? 2.268 -1.533 6.395 1.00 94.81 100 THR A N 1
ATOM 774 C CA . THR A 1 100 ? 1.005 -1.232 7.078 1.00 94.81 100 THR A CA 1
ATOM 775 C C . THR A 1 100 ? 0.596 0.217 6.855 1.00 94.81 100 THR A C 1
ATOM 777 O O . THR A 1 100 ? 1.395 1.124 7.085 1.00 94.81 100 THR A O 1
ATOM 780 N N . PHE A 1 101 ? -0.671 0.425 6.499 1.00 95.50 101 PHE A N 1
ATOM 781 C CA . PHE A 1 101 ? -1.312 1.733 6.385 1.00 95.50 101 PHE A CA 1
ATOM 782 C C . PHE A 1 101 ? -2.603 1.735 7.204 1.00 95.50 101 PHE A C 1
ATOM 784 O O . PHE A 1 101 ? -3.539 1.008 6.877 1.00 95.50 101 PHE A O 1
ATOM 791 N N . ARG A 1 102 ? -2.680 2.546 8.259 1.00 94.56 102 ARG A N 1
ATOM 792 C CA . ARG A 1 102 ? -3.885 2.699 9.085 1.00 94.56 102 ARG A CA 1
ATOM 793 C C . ARG A 1 102 ? -4.617 3.968 8.688 1.00 94.56 102 ARG A C 1
ATOM 795 O O . ARG A 1 102 ? -4.114 5.069 8.902 1.00 94.56 102 ARG A O 1
ATOM 802 N N . PHE A 1 103 ? -5.792 3.804 8.102 1.00 95.88 103 PHE A N 1
ATOM 803 C CA . PHE A 1 103 ? -6.711 4.878 7.762 1.00 95.88 103 PHE A CA 1
ATOM 804 C C . PHE A 1 103 ? -7.548 5.215 8.985 1.00 95.88 103 PHE A C 1
ATOM 806 O O . PHE A 1 103 ? -8.407 4.440 9.395 1.00 95.88 103 PHE A O 1
ATOM 813 N N . MET A 1 104 ? -7.286 6.381 9.560 1.00 94.50 104 MET A N 1
ATOM 814 C CA . MET A 1 104 ? -7.938 6.844 10.776 1.00 94.50 104 MET A CA 1
ATOM 815 C C . MET A 1 104 ? -9.291 7.496 10.452 1.00 94.50 104 MET A C 1
ATOM 817 O O . MET A 1 104 ? -9.485 8.078 9.378 1.00 94.50 104 MET A O 1
ATOM 821 N N . ALA A 1 105 ? -10.203 7.500 11.425 1.00 92.88 105 ALA A N 1
ATOM 822 C CA . ALA A 1 105 ? -11.528 8.125 11.314 1.00 92.88 105 ALA A CA 1
ATOM 823 C C . ALA A 1 105 ? -11.506 9.654 11.079 1.00 92.88 105 ALA A C 1
ATOM 825 O O . ALA A 1 105 ? -12.515 10.261 10.709 1.00 92.88 105 ALA A O 1
ATOM 826 N N . ASN A 1 106 ? -10.360 10.301 11.310 1.00 92.38 106 ASN A N 1
ATOM 827 C CA . ASN A 1 106 ? -10.136 11.726 11.047 1.00 92.38 106 ASN A CA 1
ATOM 828 C C . ASN A 1 106 ? -9.582 12.003 9.632 1.00 92.38 106 ASN A C 1
ATOM 830 O O . ASN A 1 106 ? -9.318 13.157 9.299 1.00 92.38 106 ASN A O 1
ATOM 834 N N . GLY A 1 107 ? -9.397 10.964 8.810 1.00 92.44 107 GLY A N 1
ATOM 835 C CA . GLY A 1 107 ? -8.910 11.069 7.437 1.00 92.44 107 GLY A CA 1
ATOM 836 C C . GLY A 1 107 ? -7.392 11.078 7.275 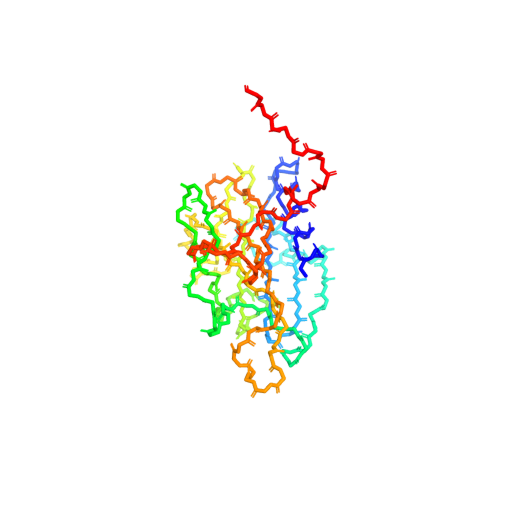1.00 92.44 107 GLY A C 1
ATOM 837 O O . GLY A 1 107 ? -6.926 11.173 6.141 1.00 92.44 107 GLY A O 1
ATOM 838 N N . THR A 1 108 ? -6.612 10.966 8.354 1.00 95.25 108 THR A N 1
ATOM 839 C CA . THR A 1 108 ? -5.160 10.778 8.246 1.00 95.25 108 THR A CA 1
ATOM 840 C C . THR A 1 108 ? -4.798 9.308 8.055 1.00 95.25 108 THR A C 1
ATOM 842 O O . THR A 1 108 ? -5.591 8.402 8.322 1.00 95.25 108 THR A O 1
ATOM 845 N N . VAL A 1 109 ? -3.577 9.075 7.578 1.00 95.19 109 VAL A N 1
ATOM 846 C CA . VAL A 1 109 ? -2.981 7.749 7.443 1.00 95.19 109 VAL A CA 1
ATOM 847 C C . VAL A 1 109 ? -1.682 7.694 8.222 1.00 95.19 109 VAL A C 1
ATOM 849 O O . VAL A 1 109 ? -0.773 8.507 8.012 1.00 95.19 109 VAL A O 1
ATOM 852 N N . THR A 1 110 ? -1.595 6.716 9.114 1.00 93.56 110 THR A N 1
ATOM 853 C CA . THR A 1 110 ? -0.372 6.386 9.843 1.00 93.56 110 THR A CA 1
ATOM 854 C C . THR A 1 110 ? 0.207 5.075 9.332 1.00 93.56 110 THR A C 1
ATOM 856 O O . THR A 1 110 ? -0.502 4.241 8.766 1.00 93.56 110 THR A O 1
ATOM 859 N N . ASN A 1 111 ? 1.513 4.902 9.504 1.00 87.56 111 ASN A N 1
ATOM 860 C CA . ASN A 1 111 ? 2.155 3.615 9.242 1.00 87.56 111 ASN A CA 1
ATOM 861 C C . ASN A 1 111 ? 2.015 2.695 10.468 1.00 87.56 111 ASN A C 1
ATOM 863 O O . ASN A 1 111 ? 1.430 3.082 11.483 1.00 87.56 111 ASN A O 1
ATOM 867 N N . GLY A 1 112 ? 2.559 1.479 10.392 1.00 82.62 112 GLY A N 1
ATOM 868 C CA . GLY A 1 112 ? 2.666 0.605 11.563 1.00 82.62 112 GLY A CA 1
ATOM 869 C C . GLY A 1 112 ? 3.400 1.299 12.720 1.00 82.62 112 GLY A C 1
ATOM 870 O O . GLY A 1 112 ? 4.390 1.999 12.501 1.00 82.62 112 GLY A O 1
ATOM 871 N N . GLY A 1 113 ? 2.893 1.137 13.943 1.00 85.38 113 GLY A N 1
ATOM 872 C CA . GLY A 1 113 ? 3.593 1.575 15.152 1.00 85.38 113 GLY A CA 1
ATOM 873 C C . GLY A 1 113 ? 4.557 0.509 15.678 1.00 85.38 113 GLY A C 1
ATOM 874 O O . GLY A 1 113 ? 4.748 -0.547 15.079 1.00 85.38 113 GLY A O 1
ATOM 875 N N . ASN A 1 114 ? 5.123 0.765 16.853 1.00 87.69 114 ASN A N 1
ATOM 876 C CA . ASN A 1 114 ? 6.017 -0.160 17.554 1.00 87.69 114 ASN A CA 1
ATOM 877 C C . ASN A 1 114 ? 5.270 -1.340 18.200 1.00 87.69 114 ASN A C 1
ATOM 879 O O . ASN A 1 114 ? 5.891 -2.300 18.644 1.00 87.69 114 ASN A O 1
ATOM 883 N N . THR A 1 115 ? 3.942 -1.261 18.280 1.00 88.44 115 THR A N 1
ATOM 884 C CA . THR A 1 115 ? 3.054 -2.282 18.846 1.00 88.44 115 THR A CA 1
ATOM 885 C C . THR A 1 115 ? 1.897 -2.555 17.889 1.00 88.44 115 THR A C 1
ATOM 887 O O . THR A 1 115 ? 1.610 -1.742 17.008 1.00 88.44 115 THR A O 1
ATOM 890 N N . ALA A 1 116 ? 1.189 -3.666 18.096 1.00 86.12 116 ALA A N 1
ATOM 891 C CA . ALA A 1 116 ? -0.006 -4.014 17.328 1.00 86.12 116 ALA A CA 1
ATOM 892 C C . ALA A 1 116 ? -1.147 -2.985 17.487 1.00 86.12 116 ALA A C 1
ATOM 894 O O . ALA A 1 116 ? -1.934 -2.783 16.581 1.00 86.12 116 ALA A O 1
ATOM 895 N N . THR A 1 117 ? -1.210 -2.240 18.591 1.00 86.31 117 THR A N 1
ATOM 896 C CA . THR A 1 117 ? -2.181 -1.137 18.758 1.00 86.31 117 THR A CA 1
ATOM 897 C C . THR A 1 117 ? -1.706 0.178 18.114 1.00 86.31 117 THR A C 1
ATOM 899 O O . THR A 1 117 ? -2.417 1.185 18.075 1.00 86.31 117 THR A O 1
ATOM 902 N N . GLY A 1 118 ? -0.489 0.178 17.557 1.00 81.38 118 GLY A N 1
ATOM 903 C CA . GLY A 1 118 ? 0.147 1.282 16.844 1.00 81.38 118 GLY A CA 1
ATOM 904 C C . GLY A 1 118 ? 0.688 2.398 17.730 1.00 81.38 118 GLY A C 1
ATOM 905 O O . GLY A 1 118 ? 0.727 3.558 17.316 1.00 81.38 118 GLY A O 1
ATOM 906 N N . THR A 1 119 ? 1.157 2.066 18.933 1.00 85.94 119 THR A N 1
ATOM 907 C CA . THR A 1 119 ? 1.940 2.995 19.756 1.00 85.94 119 THR A CA 1
ATOM 908 C C . THR A 1 119 ? 3.148 3.506 18.966 1.00 85.94 119 THR A C 1
ATOM 910 O O . THR A 1 119 ? 3.916 2.717 18.422 1.00 85.94 119 THR A O 1
ATOM 913 N N . GLY A 1 120 ? 3.331 4.827 18.895 1.00 85.25 120 GLY A N 1
ATOM 914 C CA . GLY A 1 120 ? 4.433 5.447 18.147 1.00 85.25 120 GLY A CA 1
ATOM 915 C C . GLY A 1 120 ? 4.231 5.517 16.629 1.00 85.25 120 GLY A C 1
ATOM 916 O O . GLY A 1 120 ? 5.154 5.919 15.926 1.00 85.25 120 GLY A O 1
ATOM 917 N N . ALA A 1 121 ? 3.051 5.153 16.113 1.00 87.00 121 ALA A N 1
ATOM 918 C CA . ALA A 1 121 ? 2.724 5.334 14.702 1.00 87.00 121 ALA A CA 1
ATOM 919 C C . ALA A 1 121 ? 2.754 6.824 14.315 1.00 87.00 121 ALA A C 1
ATOM 921 O O . ALA A 1 121 ? 2.187 7.674 15.005 1.00 87.00 121 ALA A O 1
ATOM 922 N N . VAL A 1 122 ? 3.398 7.137 13.190 1.00 88.75 122 VAL A N 1
ATOM 923 C CA . VAL A 1 122 ? 3.551 8.509 12.685 1.00 88.75 122 VAL A CA 1
ATOM 924 C C . VAL A 1 122 ? 2.689 8.705 11.441 1.00 88.75 122 VAL A C 1
ATOM 926 O O . VAL A 1 122 ? 2.567 7.810 10.600 1.00 88.75 122 VAL A O 1
ATOM 929 N N . VAL A 1 123 ? 2.085 9.891 11.320 1.00 88.69 123 VAL A N 1
ATOM 930 C CA . VAL A 1 123 ? 1.364 10.309 10.113 1.00 88.69 123 VAL A CA 1
ATOM 931 C C . VAL A 1 123 ? 2.384 10.561 9.009 1.00 88.69 123 VAL A C 1
ATOM 933 O O . VAL A 1 123 ? 3.145 11.526 9.050 1.00 88.69 123 VAL A O 1
ATOM 936 N N . THR A 1 124 ? 2.425 9.677 8.023 1.00 87.44 124 THR A N 1
ATOM 937 C CA . THR A 1 124 ? 3.408 9.745 6.931 1.00 87.44 124 THR A CA 1
ATOM 938 C C . THR A 1 124 ? 2.790 9.251 5.633 1.00 87.44 124 THR A C 1
ATOM 940 O O . THR A 1 124 ? 2.869 9.936 4.613 1.00 87.44 124 THR A O 1
ATOM 943 N N . GLY A 1 125 ? 2.088 8.115 5.690 1.00 90.94 125 GLY A N 1
ATOM 944 C CA . GLY A 1 125 ? 1.668 7.394 4.498 1.00 90.94 125 GLY A CA 1
ATOM 945 C C . GLY A 1 125 ? 2.867 6.710 3.840 1.00 90.94 125 GLY A C 1
ATOM 946 O O . GLY A 1 125 ? 3.839 6.355 4.512 1.00 90.94 125 GLY A O 1
ATOM 947 N N . GLY A 1 126 ? 2.819 6.531 2.524 1.00 94.06 126 GLY A N 1
ATOM 948 C CA . GLY A 1 126 ? 3.887 5.840 1.808 1.00 94.06 126 GLY A CA 1
ATOM 949 C C . GLY A 1 126 ? 3.592 5.616 0.332 1.00 94.06 126 GLY A C 1
ATOM 950 O O . GLY A 1 126 ? 2.450 5.725 -0.120 1.00 94.06 126 GLY A O 1
ATOM 951 N N . THR A 1 127 ? 4.648 5.298 -0.409 1.00 95.69 127 THR A N 1
ATOM 952 C CA . THR A 1 127 ? 4.607 4.946 -1.828 1.00 95.69 127 THR A CA 1
ATOM 953 C C . THR A 1 127 ? 4.930 3.468 -2.002 1.00 95.69 127 THR A C 1
ATOM 955 O O . THR A 1 127 ? 6.022 3.016 -1.671 1.00 95.69 127 THR A O 1
ATOM 958 N N . VAL A 1 128 ? 3.982 2.706 -2.537 1.00 95.94 128 VAL A N 1
ATOM 959 C CA . VAL A 1 128 ? 4.153 1.290 -2.874 1.00 95.94 128 VAL A CA 1
ATOM 960 C C . VAL A 1 128 ? 4.428 1.180 -4.364 1.00 95.94 128 VAL A C 1
ATOM 962 O O . VAL A 1 128 ? 3.620 1.643 -5.168 1.00 95.94 128 VAL A O 1
ATOM 965 N N . HIS A 1 129 ? 5.522 0.525 -4.744 1.00 96.62 129 HIS A N 1
ATOM 966 C CA . HIS A 1 129 ? 5.847 0.260 -6.146 1.00 96.62 129 HIS A CA 1
ATOM 967 C C . HIS A 1 129 ? 5.370 -1.133 -6.549 1.00 96.62 129 HIS A C 1
ATOM 969 O O . HIS A 1 129 ? 5.487 -2.094 -5.791 1.00 96.62 129 HIS A O 1
ATOM 975 N N . ILE A 1 130 ? 4.803 -1.230 -7.747 1.00 96.44 130 ILE A N 1
ATOM 976 C CA . ILE A 1 130 ? 4.234 -2.445 -8.328 1.00 96.44 130 ILE A CA 1
ATOM 977 C C . ILE A 1 130 ? 4.742 -2.540 -9.759 1.00 96.44 130 ILE A C 1
ATOM 979 O O . ILE A 1 130 ? 4.364 -1.730 -10.610 1.00 96.44 130 ILE A O 1
ATOM 983 N N . TRP A 1 131 ? 5.587 -3.519 -10.041 1.00 96.25 131 TRP A N 1
ATOM 984 C CA . TRP A 1 131 ? 6.293 -3.581 -11.314 1.00 96.25 131 TRP A CA 1
ATOM 985 C C . TRP A 1 131 ? 6.495 -5.011 -11.799 1.00 96.25 131 TRP A C 1
ATOM 987 O O . TRP A 1 131 ? 6.584 -5.937 -11.001 1.00 96.25 131 TRP A O 1
ATOM 997 N N . SER A 1 132 ? 6.535 -5.190 -13.118 1.00 95.56 132 SER A N 1
ATOM 998 C CA . SER A 1 132 ? 6.924 -6.459 -13.732 1.00 95.56 132 SER A CA 1
ATOM 999 C C . SER A 1 132 ? 8.442 -6.477 -13.906 1.00 95.56 132 SER A C 1
ATOM 1001 O O . SER A 1 132 ? 8.961 -5.539 -14.523 1.00 95.56 132 SER A O 1
ATOM 1003 N N . PRO A 1 133 ? 9.160 -7.487 -13.396 1.00 95.25 133 PRO A N 1
ATOM 1004 C CA . PRO A 1 133 ? 10.596 -7.584 -13.605 1.00 95.25 133 PRO A CA 1
ATOM 1005 C C . PRO A 1 133 ? 10.982 -7.705 -15.073 1.00 95.25 133 PRO A C 1
ATOM 1007 O O . PRO A 1 133 ? 10.279 -8.336 -15.864 1.00 95.25 133 PRO A O 1
ATOM 1010 N N . ASN A 1 134 ? 12.113 -7.106 -15.433 1.00 94.56 134 ASN A N 1
ATOM 1011 C CA . ASN A 1 134 ? 12.717 -7.288 -16.736 1.00 94.56 134 ASN A CA 1
ATOM 1012 C C . ASN A 1 134 ? 13.286 -8.709 -16.852 1.00 94.56 134 ASN A C 1
ATOM 1014 O O . ASN A 1 134 ? 13.888 -9.249 -15.921 1.00 94.56 134 ASN A O 1
ATOM 1018 N N . LYS A 1 135 ? 13.094 -9.319 -18.026 1.00 91.69 135 LYS A N 1
ATOM 1019 C CA . LYS A 1 135 ? 13.488 -10.712 -18.280 1.00 91.69 135 LYS A CA 1
ATOM 1020 C C . LYS A 1 135 ? 14.999 -10.958 -18.150 1.00 91.69 135 LYS A C 1
ATOM 1022 O O . LYS A 1 135 ? 15.393 -12.053 -17.761 1.00 91.69 135 LYS A O 1
ATOM 1027 N N . ASP A 1 136 ? 15.817 -9.960 -18.485 1.00 93.19 136 ASP A N 1
ATOM 1028 C CA . ASP A 1 136 ? 17.278 -10.051 -18.525 1.00 93.19 136 ASP A CA 1
ATOM 1029 C C . ASP A 1 136 ? 17.899 -9.559 -17.204 1.00 93.19 136 ASP A C 1
ATOM 1031 O O . ASP A 1 136 ? 18.876 -10.134 -16.727 1.00 93.19 136 ASP A O 1
ATOM 1035 N N . VAL A 1 137 ? 17.305 -8.533 -16.582 1.00 94.06 137 VAL A N 1
ATOM 1036 C CA . VAL A 1 137 ? 17.746 -7.946 -15.305 1.00 94.06 137 VAL A CA 1
ATOM 1037 C C . VAL A 1 137 ? 16.571 -7.881 -14.325 1.00 94.06 137 VAL A C 1
ATOM 1039 O O . VAL A 1 137 ? 15.809 -6.924 -14.302 1.00 94.06 137 VAL A O 1
ATOM 1042 N N . GLN A 1 138 ? 16.435 -8.891 -13.464 1.00 90.88 138 GLN A N 1
ATOM 1043 C CA . GLN A 1 138 ? 15.280 -9.049 -12.560 1.00 90.88 138 GLN A CA 1
ATOM 1044 C C . GLN A 1 138 ? 15.113 -7.928 -11.515 1.00 90.88 138 GLN A C 1
ATOM 1046 O O . GLN A 1 138 ? 14.039 -7.783 -10.938 1.00 90.88 138 GLN A O 1
ATOM 1051 N N . SER A 1 139 ? 16.154 -7.135 -11.244 1.00 93.06 139 SER A N 1
ATOM 1052 C CA . SER A 1 139 ? 16.063 -5.955 -10.369 1.00 93.06 139 SER A CA 1
ATOM 1053 C C . SER A 1 139 ? 15.421 -4.746 -11.049 1.00 93.06 139 SER A C 1
ATOM 1055 O O . SER A 1 139 ? 15.019 -3.805 -10.366 1.00 93.06 139 SER A O 1
ATOM 1057 N N . ASP A 1 140 ? 15.342 -4.758 -12.376 1.00 94.88 140 ASP A N 1
ATOM 1058 C CA . ASP A 1 140 ? 14.799 -3.676 -13.179 1.00 94.88 140 ASP A CA 1
ATOM 1059 C C . ASP A 1 140 ? 13.346 -3.972 -13.523 1.00 94.88 140 ASP A C 1
ATOM 1061 O O . ASP A 1 140 ? 12.947 -5.122 -13.689 1.00 94.88 140 ASP A O 1
ATOM 1065 N N . ALA A 1 141 ? 12.536 -2.929 -13.667 1.00 95.19 141 ALA A N 1
ATOM 1066 C CA . ALA A 1 141 ? 11.188 -3.102 -14.186 1.00 95.19 141 ALA A CA 1
ATOM 1067 C C . ALA A 1 141 ? 11.205 -3.199 -15.712 1.00 95.19 141 ALA A C 1
ATOM 1069 O O . ALA A 1 141 ? 12.153 -2.730 -16.336 1.00 95.19 141 ALA A O 1
ATOM 1070 N N . ASP A 1 142 ? 10.121 -3.701 -16.305 1.00 93.06 142 ASP A N 1
ATOM 1071 C CA . ASP A 1 142 ? 9.681 -3.438 -17.686 1.00 93.06 142 ASP A CA 1
ATOM 1072 C C . ASP A 1 142 ? 8.452 -2.525 -17.717 1.00 93.06 142 ASP A C 1
ATOM 1074 O O . ASP A 1 142 ? 8.399 -1.553 -18.472 1.00 93.06 142 ASP A O 1
ATOM 1078 N N . ILE A 1 143 ? 7.499 -2.789 -16.826 1.00 93.19 143 ILE A N 1
ATOM 1079 C CA . ILE A 1 143 ? 6.329 -1.954 -16.561 1.00 93.19 143 ILE A CA 1
ATOM 1080 C C . ILE A 1 143 ? 6.366 -1.609 -15.079 1.00 93.19 143 ILE A C 1
ATOM 1082 O O . ILE A 1 143 ? 6.514 -2.504 -14.249 1.00 93.19 143 ILE A O 1
ATOM 1086 N N . ALA A 1 144 ? 6.196 -0.334 -14.733 1.00 95.75 144 ALA A N 1
ATOM 1087 C CA . ALA A 1 144 ? 6.151 0.103 -13.344 1.00 95.75 144 ALA A CA 1
ATOM 1088 C C . ALA A 1 144 ? 4.951 1.011 -13.080 1.00 95.75 144 ALA A C 1
ATOM 1090 O O . ALA A 1 144 ? 4.621 1.909 -13.858 1.00 95.75 144 ALA A O 1
ATOM 1091 N N . ARG A 1 145 ? 4.295 0.758 -11.952 1.00 96.12 145 ARG A N 1
ATOM 1092 C CA . ARG A 1 145 ? 3.229 1.574 -11.382 1.00 96.12 145 ARG A CA 1
ATOM 1093 C C . ARG A 1 145 ? 3.539 1.825 -9.918 1.00 96.12 145 ARG A C 1
ATOM 1095 O O . ARG A 1 145 ? 4.155 0.980 -9.274 1.00 96.12 145 ARG A O 1
ATOM 1102 N N . SER A 1 146 ? 3.035 2.924 -9.380 1.00 96.25 146 SER A N 1
ATOM 1103 C CA . SER A 1 146 ? 3.159 3.199 -7.949 1.00 96.25 146 SER A CA 1
ATOM 1104 C C . SER A 1 146 ? 1.856 3.709 -7.384 1.00 96.25 146 SER A C 1
ATOM 1106 O O . SER A 1 146 ? 1.102 4.406 -8.057 1.00 96.25 146 SER A O 1
ATOM 1108 N N . ILE A 1 147 ? 1.578 3.343 -6.143 1.00 95.94 147 ILE A N 1
ATOM 1109 C CA . ILE A 1 147 ? 0.444 3.857 -5.391 1.00 95.94 147 ILE A CA 1
ATOM 1110 C C . ILE A 1 147 ? 1.011 4.703 -4.272 1.00 95.94 147 ILE A C 1
ATOM 1112 O O . ILE A 1 147 ? 1.768 4.196 -3.448 1.00 95.94 147 ILE A O 1
ATOM 1116 N N . THR A 1 148 ? 0.631 5.970 -4.238 1.00 95.44 148 THR A N 1
ATOM 1117 C CA . THR A 1 148 ? 1.055 6.885 -3.187 1.00 95.44 148 THR A CA 1
ATOM 1118 C C . THR A 1 148 ? -0.127 7.239 -2.303 1.00 95.44 148 THR A C 1
ATOM 1120 O O . THR A 1 148 ? -1.200 7.595 -2.795 1.00 95.44 148 THR A O 1
ATOM 1123 N N . VAL A 1 149 ? 0.078 7.129 -0.991 1.00 95.25 149 VAL A N 1
ATOM 1124 C CA . VAL A 1 149 ? -0.882 7.526 0.038 1.00 95.25 149 VAL A CA 1
ATOM 1125 C C . VAL A 1 149 ? -0.284 8.665 0.847 1.00 95.25 149 VAL A C 1
ATOM 1127 O O . VAL A 1 149 ? 0.754 8.499 1.484 1.00 95.25 149 VAL A O 1
ATOM 1130 N N . ILE A 1 150 ? -0.942 9.823 0.839 1.00 94.81 150 ILE A N 1
ATOM 1131 C CA . ILE A 1 150 ? -0.487 11.002 1.583 1.00 94.81 150 ILE A CA 1
ATOM 1132 C C . ILE A 1 150 ? -0.982 10.909 3.028 1.00 94.81 150 ILE A C 1
ATOM 1134 O O . ILE A 1 150 ? -2.185 11.011 3.270 1.00 94.81 150 ILE A O 1
ATOM 1138 N N . GLY A 1 151 ? -0.064 10.803 3.994 1.00 94.38 151 GLY A N 1
ATOM 1139 C CA . GLY A 1 151 ? -0.400 10.645 5.414 1.00 94.38 151 GLY A CA 1
ATOM 1140 C C . GLY A 1 151 ? -1.368 11.696 5.963 1.00 94.38 151 GLY A C 1
ATOM 1141 O O . GLY A 1 151 ? -2.334 11.365 6.638 1.00 94.38 151 GLY A O 1
ATOM 1142 N N . SER A 1 152 ? -1.172 12.973 5.640 1.00 93.50 152 SER A N 1
ATOM 1143 C CA . SER A 1 152 ? -1.980 14.068 6.202 1.00 93.50 152 SER A CA 1
ATOM 1144 C C . SER A 1 152 ? -3.433 14.124 5.716 1.00 93.50 152 SER A C 1
ATOM 1146 O O . SER A 1 152 ? -4.248 14.789 6.346 1.00 93.50 152 SER A O 1
ATOM 1148 N N . SER A 1 153 ? -3.768 13.464 4.603 1.00 92.25 153 SER A N 1
ATOM 1149 C CA . SER A 1 153 ? -5.095 13.573 3.963 1.00 92.25 153 SER A CA 1
ATOM 1150 C C . SER A 1 153 ? -5.733 12.234 3.590 1.00 92.25 153 SER A C 1
ATOM 1152 O O . SER A 1 153 ? -6.863 12.195 3.083 1.00 92.25 153 SER A O 1
ATOM 1154 N N . GLY A 1 154 ? -4.966 11.149 3.717 1.00 92.56 154 GLY A N 1
ATOM 1155 C CA . GLY A 1 154 ? -5.305 9.835 3.195 1.00 92.56 154 GLY A CA 1
ATOM 1156 C C . GLY A 1 154 ? -5.532 9.820 1.687 1.00 92.56 154 GLY A C 1
ATOM 1157 O O . GLY A 1 154 ? -6.147 8.888 1.187 1.00 92.56 154 GLY A O 1
ATOM 1158 N N . SER A 1 155 ? -5.111 10.854 0.945 1.00 93.19 155 SER A N 1
ATOM 1159 C CA . SER A 1 155 ? -5.288 10.902 -0.507 1.00 93.19 155 SER A CA 1
ATOM 1160 C C . SER A 1 155 ? -4.489 9.780 -1.158 1.00 93.19 155 SER A C 1
ATOM 1162 O O . SER A 1 155 ? -3.290 9.661 -0.918 1.00 93.19 155 SER A O 1
ATOM 1164 N N . VAL A 1 156 ? -5.167 8.981 -1.979 1.00 94.56 156 VAL A N 1
ATOM 1165 C CA . VAL A 1 156 ? -4.586 7.857 -2.713 1.00 94.56 156 VAL A CA 1
ATOM 1166 C C . VAL A 1 156 ? -4.451 8.252 -4.180 1.00 94.56 156 VAL A C 1
ATOM 1168 O O . VAL A 1 156 ? -5.422 8.701 -4.802 1.00 94.56 156 VAL A O 1
ATOM 1171 N N . ARG A 1 157 ? -3.256 8.074 -4.741 1.00 93.56 157 ARG A N 1
ATOM 1172 C CA . ARG A 1 157 ? -2.949 8.340 -6.151 1.00 93.56 157 ARG A CA 1
ATOM 1173 C C . ARG A 1 157 ? -2.284 7.130 -6.783 1.00 93.56 157 ARG A C 1
ATOM 1175 O O . ARG A 1 157 ? -1.459 6.478 -6.151 1.00 93.56 157 ARG A O 1
ATOM 1182 N N . LEU A 1 158 ? -2.661 6.840 -8.024 1.00 95.06 158 LEU A N 1
ATOM 1183 C CA . LEU A 1 158 ? -2.033 5.810 -8.840 1.00 95.06 158 LEU A CA 1
ATOM 1184 C C . LEU A 1 158 ? -1.182 6.492 -9.910 1.00 95.06 158 LEU A C 1
ATOM 1186 O O . LEU A 1 158 ? -1.608 7.448 -10.558 1.00 95.06 158 LEU A O 1
ATOM 1190 N N . TRP A 1 159 ? 0.026 5.982 -10.068 1.00 95.12 159 TRP A N 1
ATOM 1191 C CA . TRP A 1 159 ? 1.051 6.504 -10.947 1.00 95.12 159 TRP A CA 1
ATOM 1192 C C . TRP A 1 159 ? 1.468 5.434 -11.947 1.00 95.12 159 TRP A C 1
ATOM 1194 O O . TRP A 1 159 ? 1.546 4.250 -11.612 1.00 95.12 159 TRP A O 1
ATOM 1204 N N . GLU A 1 160 ? 1.767 5.860 -13.167 1.00 94.69 160 GLU A N 1
ATOM 1205 C CA . GLU A 1 160 ? 2.333 5.032 -14.226 1.00 94.69 160 GLU A CA 1
ATOM 1206 C C . GLU A 1 160 ? 3.689 5.594 -14.646 1.00 94.69 160 GLU A C 1
ATOM 1208 O O . GLU A 1 160 ? 3.832 6.805 -14.825 1.00 94.69 160 GLU A O 1
ATOM 1213 N N . TYR A 1 161 ? 4.690 4.726 -14.775 1.00 94.06 161 TYR A N 1
ATOM 1214 C CA . TYR A 1 161 ? 6.012 5.124 -15.238 1.00 94.06 161 TYR A CA 1
ATOM 1215 C C . TYR A 1 161 ? 6.086 5.045 -16.761 1.00 94.06 161 TYR A C 1
ATOM 1217 O O . TYR A 1 161 ? 6.047 3.953 -17.330 1.00 94.06 161 TYR A O 1
ATOM 1225 N N . ASP A 1 162 ? 6.248 6.188 -17.423 1.00 92.06 162 ASP A N 1
ATOM 1226 C CA . ASP A 1 162 ? 6.338 6.256 -18.879 1.00 92.06 162 ASP A CA 1
ATOM 1227 C C . ASP A 1 162 ? 7.773 6.525 -19.341 1.00 92.06 162 ASP A C 1
ATOM 1229 O O . ASP A 1 162 ? 8.279 7.647 -19.299 1.00 92.06 162 ASP A O 1
ATOM 1233 N N . ARG A 1 163 ? 8.424 5.484 -19.861 1.00 87.00 163 ARG A N 1
ATOM 1234 C CA . ARG A 1 163 ? 9.812 5.542 -20.345 1.00 87.00 163 ARG A CA 1
ATOM 1235 C C . ARG A 1 163 ? 10.024 6.508 -21.501 1.00 87.00 163 ARG A C 1
ATOM 1237 O O . ARG A 1 163 ? 11.142 7.009 -21.640 1.00 87.00 163 ARG A O 1
ATOM 1244 N N . SER A 1 164 ? 8.985 6.744 -22.303 1.00 88.38 164 SER A N 1
ATOM 1245 C CA . SER A 1 164 ? 9.042 7.601 -23.487 1.00 88.38 164 SER A CA 1
ATOM 1246 C C . SER A 1 164 ? 9.149 9.085 -23.132 1.00 88.38 164 SER A C 1
ATOM 1248 O O . SER A 1 164 ? 9.550 9.890 -23.971 1.00 88.38 164 SER A O 1
ATOM 1250 N N . LEU A 1 165 ? 8.847 9.456 -21.882 1.00 86.62 165 LEU A N 1
ATOM 1251 C CA . LEU A 1 165 ? 9.043 10.816 -21.407 1.00 86.62 165 LEU A CA 1
ATOM 1252 C C . LEU A 1 165 ? 10.525 11.199 -21.383 1.00 86.62 165 LEU A C 1
ATOM 1254 O O . LEU A 1 165 ? 11.393 10.440 -20.942 1.00 86.62 165 LEU A O 1
ATOM 1258 N N . THR A 1 166 ? 10.787 12.432 -21.807 1.00 85.69 166 THR A N 1
ATOM 1259 C CA . THR A 1 166 ? 12.109 13.071 -21.790 1.00 85.69 166 THR A CA 1
ATOM 1260 C C . THR A 1 166 ? 12.370 13.859 -20.506 1.00 85.69 166 THR A C 1
ATOM 1262 O O . THR A 1 166 ? 13.488 14.313 -20.279 1.00 85.69 166 THR A O 1
ATOM 1265 N N . THR A 1 167 ? 11.355 14.028 -19.655 1.00 84.50 167 THR A N 1
ATOM 1266 C CA . THR A 1 167 ? 11.473 14.702 -18.360 1.00 84.50 167 THR A CA 1
ATOM 1267 C C . THR A 1 167 ? 12.259 13.858 -17.359 1.00 84.50 167 THR A C 1
ATOM 1269 O O . THR A 1 167 ? 12.239 12.628 -17.406 1.00 84.50 167 THR A O 1
ATOM 1272 N N . THR A 1 168 ? 12.912 14.522 -16.400 1.00 82.12 168 THR A N 1
ATOM 1273 C CA . THR A 1 168 ? 13.672 13.857 -15.326 1.00 82.12 168 THR A CA 1
ATOM 1274 C C . THR A 1 168 ? 12.788 12.944 -14.477 1.00 82.12 168 THR A C 1
ATOM 1276 O O . THR A 1 168 ? 13.182 11.829 -14.149 1.00 82.12 168 THR A O 1
ATOM 1279 N N . ASN A 1 169 ? 11.574 13.393 -14.140 1.00 87.44 169 ASN A N 1
ATOM 1280 C CA . ASN A 1 169 ? 10.564 12.540 -13.525 1.00 87.44 169 ASN A CA 1
ATOM 1281 C C . ASN A 1 169 ? 9.611 12.023 -14.608 1.00 87.44 169 ASN A C 1
ATOM 1283 O O . ASN A 1 169 ? 9.001 12.815 -15.328 1.00 87.44 169 ASN A O 1
ATOM 1287 N N . LYS A 1 170 ? 9.514 10.697 -14.718 1.00 92.9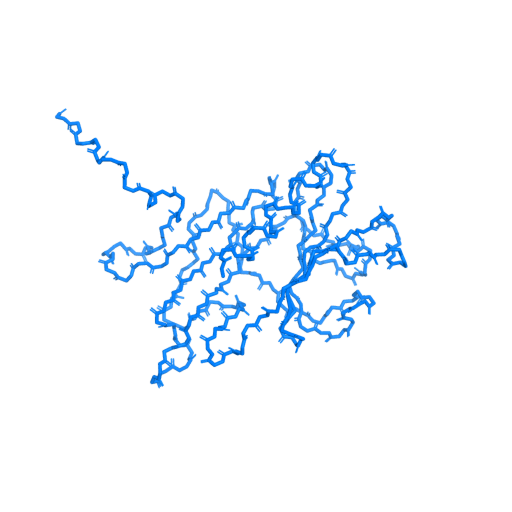4 170 LYS A N 1
ATOM 1288 C CA . LYS A 1 170 ? 8.732 9.995 -15.742 1.00 92.94 170 LYS A CA 1
ATOM 1289 C C . LYS A 1 170 ? 7.418 9.402 -15.213 1.00 92.94 170 LYS A C 1
ATOM 1291 O O . LYS A 1 170 ? 6.740 8.671 -15.932 1.00 92.94 170 LYS A O 1
ATOM 1296 N N . TRP A 1 171 ? 7.048 9.707 -13.970 1.00 93.44 171 TRP A N 1
ATOM 1297 C CA . TRP A 1 171 ? 5.771 9.302 -13.388 1.00 93.44 171 TRP A CA 1
ATOM 1298 C C . TRP A 1 171 ? 4.627 10.196 -13.877 1.00 93.44 171 TRP A C 1
ATOM 1300 O O . TRP A 1 171 ? 4.690 11.422 -13.780 1.00 93.44 171 TRP A O 1
ATOM 1310 N N . LYS A 1 172 ? 3.549 9.576 -14.357 1.00 91.69 172 LYS A N 1
ATOM 1311 C CA . LYS A 1 172 ? 2.295 10.229 -14.753 1.00 91.69 172 LYS A CA 1
ATOM 1312 C C . LYS A 1 172 ? 1.170 9.806 -13.811 1.00 91.69 172 LYS A C 1
ATOM 1314 O O . LYS A 1 172 ? 1.055 8.622 -13.506 1.00 91.69 172 LYS A O 1
ATOM 1319 N N . ASP A 1 173 ? 0.333 10.748 -13.363 1.00 87.69 173 ASP A N 1
ATOM 1320 C CA . ASP A 1 173 ? -0.890 10.405 -12.614 1.00 87.69 173 ASP A CA 1
ATOM 1321 C C . ASP A 1 173 ? -1.818 9.638 -13.562 1.00 87.69 173 ASP A C 1
ATOM 1323 O O . ASP A 1 173 ? -2.276 10.181 -14.573 1.00 87.69 173 ASP A O 1
ATOM 1327 N N . SER A 1 174 ? -2.091 8.373 -13.247 1.00 76.31 174 SER A N 1
ATOM 1328 C CA . SER A 1 174 ? -2.843 7.470 -14.119 1.00 76.31 174 SER A CA 1
ATOM 1329 C C . SER A 1 174 ? -4.323 7.849 -14.230 1.00 76.31 174 SER A C 1
ATOM 1331 O O . SER A 1 174 ? -5.035 7.313 -15.071 1.00 76.31 174 SER A O 1
ATOM 1333 N N . ARG A 1 175 ? -4.818 8.764 -13.385 1.00 65.12 175 ARG A N 1
ATOM 1334 C CA . ARG A 1 175 ? -6.173 9.331 -13.500 1.00 65.12 175 ARG A CA 1
ATOM 1335 C C . ARG A 1 175 ? -6.236 10.472 -14.514 1.00 65.12 175 ARG A C 1
ATOM 1337 O O . ARG A 1 175 ? -7.326 10.872 -14.909 1.00 65.12 175 ARG A O 1
ATOM 1344 N N . ARG A 1 176 ? -5.084 11.021 -14.917 1.00 51.34 176 ARG A N 1
ATOM 1345 C CA . ARG A 1 176 ? -4.984 12.097 -15.915 1.00 51.34 176 ARG A CA 1
ATOM 1346 C C . ARG A 1 176 ? -4.734 11.591 -17.335 1.00 51.34 176 ARG A C 1
ATOM 1348 O O . ARG A 1 176 ? -4.842 12.384 -18.261 1.00 51.34 176 ARG A O 1
ATOM 1355 N N . SER A 1 177 ? -4.466 10.301 -17.535 1.00 41.31 177 SER A N 1
ATOM 1356 C CA . SER A 1 177 ? -4.396 9.673 -18.862 1.00 41.31 177 SER A CA 1
ATOM 1357 C C . SER A 1 177 ? -5.749 9.106 -19.314 1.00 41.31 177 SER A C 1
ATOM 1359 O O . SER A 1 177 ? -5.824 8.059 -19.946 1.00 41.31 177 SER A O 1
ATOM 1361 N N . GLY A 1 178 ? -6.838 9.817 -19.018 1.00 34.53 178 GLY A N 1
ATOM 1362 C CA . GLY A 1 178 ? -8.022 9.767 -19.864 1.00 34.53 178 GLY A CA 1
ATOM 1363 C C . GLY A 1 178 ? -7.777 10.709 -21.034 1.00 34.53 178 GLY A C 1
ATOM 1364 O O . GLY A 1 178 ? -7.522 11.891 -20.823 1.00 34.53 178 GLY A O 1
ATOM 1365 N N . THR A 1 179 ? -7.818 10.198 -22.259 1.00 38.47 179 THR A N 1
ATOM 1366 C CA . THR A 1 179 ? -7.819 10.991 -23.490 1.00 38.47 179 THR A CA 1
ATOM 1367 C C . THR A 1 179 ? -9.074 11.870 -23.518 1.00 38.47 179 THR A C 1
ATOM 1369 O O . THR A 1 179 ? -10.066 11.544 -24.155 1.00 38.47 179 THR A O 1
ATOM 1372 N N . TYR A 1 180 ? -9.060 12.984 -22.795 1.00 33.22 180 TYR A N 1
ATOM 1373 C CA . TYR A 1 180 ? -9.925 14.121 -23.064 1.00 33.22 180 TYR A CA 1
ATOM 1374 C C . TYR A 1 180 ? -9.036 15.195 -23.673 1.00 33.22 180 TYR A C 1
ATOM 1376 O O . TYR A 1 180 ? -8.009 15.553 -23.099 1.00 33.22 180 TYR A O 1
ATOM 1384 N N . GLY A 1 181 ? -9.396 15.588 -24.896 1.00 35.91 181 GLY A N 1
ATOM 1385 C CA . GLY A 1 181 ? -8.586 16.355 -25.833 1.00 35.91 181 GLY A CA 1
ATOM 1386 C C . GLY A 1 181 ? -7.764 17.466 -25.192 1.00 35.91 181 GLY A C 1
ATOM 1387 O O . GLY A 1 181 ? -8.257 18.242 -24.373 1.00 35.91 181 GLY A O 1
ATOM 1388 N N . GLY A 1 182 ? -6.502 17.541 -25.611 1.00 31.83 182 GLY A N 1
ATOM 1389 C CA . GLY A 1 182 ? -5.648 18.676 -25.317 1.00 31.83 182 GLY A CA 1
ATOM 1390 C C . GLY A 1 182 ? -6.351 19.966 -25.721 1.00 31.83 182 GLY A C 1
ATOM 1391 O O . GLY A 1 182 ? -6.699 20.161 -26.882 1.00 31.83 182 GLY A O 1
ATOM 1392 N N . PHE A 1 183 ? -6.550 20.850 -24.752 1.00 35.25 183 PHE A N 1
ATOM 1393 C CA . PHE A 1 183 ? -6.787 22.252 -25.038 1.00 35.25 183 PHE A CA 1
ATOM 1394 C C . PHE A 1 183 ? -5.422 22.872 -25.344 1.00 35.25 183 PHE A C 1
ATOM 1396 O O . PHE A 1 183 ? -4.660 23.210 -24.440 1.00 35.25 183 PHE A O 1
ATOM 1403 N N . THR A 1 184 ? -5.087 22.983 -26.626 1.00 42.62 184 THR A N 1
ATOM 1404 C CA . THR A 1 184 ? -4.115 23.975 -27.090 1.00 42.62 184 THR A CA 1
ATOM 1405 C C . THR A 1 184 ? -4.859 25.301 -27.170 1.00 42.62 184 THR A C 1
ATOM 1407 O O . THR A 1 184 ? -5.622 25.532 -28.107 1.00 42.62 184 THR A O 1
ATOM 1410 N N . GLY A 1 185 ? -4.711 26.137 -26.143 1.00 39.94 185 GLY A N 1
ATOM 1411 C CA . GLY A 1 185 ? -5.103 27.539 -26.240 1.00 39.94 185 GLY A CA 1
ATOM 1412 C C . GLY A 1 185 ? -4.191 28.242 -27.244 1.00 39.94 185 GLY A C 1
ATOM 1413 O O . GLY A 1 185 ? -2.972 28.106 -27.140 1.00 39.94 185 GLY A O 1
ATOM 1414 N N . ASN A 1 186 ? -4.802 28.916 -28.222 1.00 37.66 186 ASN A N 1
ATOM 1415 C CA . ASN A 1 186 ? -4.153 29.945 -29.040 1.00 37.66 186 ASN A CA 1
ATOM 1416 C C . ASN A 1 186 ? -3.651 31.098 -28.169 1.00 37.66 186 ASN A C 1
ATOM 1418 O O . ASN A 1 186 ? -4.353 31.422 -27.182 1.00 37.66 186 ASN A O 1
#

Secondary structure (DSSP, 8-state):
-HHHHHHHHHHHHHHHHH---EEEEEETTTTEEEEEE-SSTT-STT-EEEEEEEPPPTTT-EEESPPTT---PPP-SS--PBPP-EE--SGGGTTSEEEEEEE-TTS-EEE--SSTT-TT--B-EEEEEEEEEPSS-TTSEEEEEEEEEETTTTEEEEEEE-TT--SS--EEETTS-S--------

Foldseek 3Di:
DVVLLVLLVVQLVCCQPVVFKWKWKCFPQQQKIFIWGCPDLQDQPPIGTPDMDGHDDLQFKDKFDDFPPADDDDDDPDDAAAFAFAQDQHPVRGGTRIRMWMQGSVQFIWTAAPHNSRVRTDQHWHKMKMFNADPVGRSHGPWIKIWT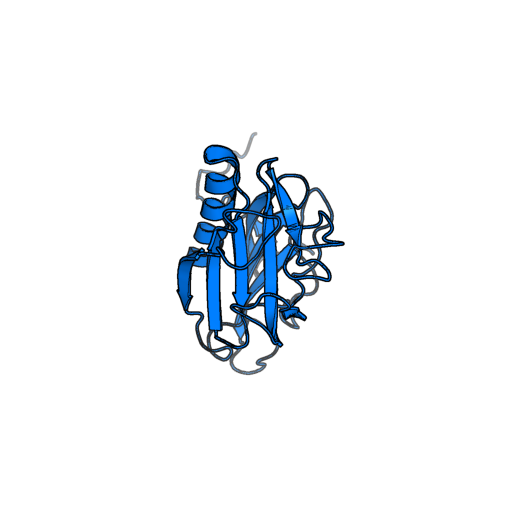QHRVHRDIFIWTADPPDPDPGRIDGPVPPPPDDDPPDD